Protein AF-0000000065801825 (afdb_homodimer)

Sequence (348 aa):
MNMLVINGTPRKHGRTRIAASYIAALYHTDLIDLSEFVLPVFNGEAEQSELLKVQELKQRVTKADAIVLLSPEYHSGMSGALKNALDFLSSEQFKYKPVALLAVAGGGKGGINALNNMRTVMRGVYANVIPKQLVLDPVHIDVENATVAENIKESIKELVEELSMFAKAGNPGVMNMLVINGTPRKHGRTRIAASYIAALYHTDLIDLSEFVLPVFNGEAEQSELLKVQELKQRVTKADAIVLLSPEYHSGMSGALKNALDFLSSEQFKYKPVALLAVAGGGKGGINALNNMRTVMRGVYANVIPKQLVLDPVHIDVENATVAENIKESIKELVEELSMFAKAGNPGV

pLDDT: mean 95.68, std 6.79, range [53.31, 98.94]

Nearest PDB structures (foldseek):
  3gfs-assembly1_I  TM=1.001E+00  e=4.688E-31  Bacillus subtilis
  3gfr-assembly2_B  TM=9.998E-01  e=4.688E-31  Bacillus subtilis
  3gfq-assembly1_A  TM=9.972E-01  e=1.333E-30  Bacillus subtilis
  2gsw-assembly2_D  TM=9.983E-01  e=4.558E-30  Bacillus subtilis subsp. subtilis str. 168
  7bx9-assembly1_A  TM=9.965E-01  e=1.191E-26  Bacillus amyloliquefaciens

Structure (mmCIF, N/CA/C/O backbone):
data_AF-00000000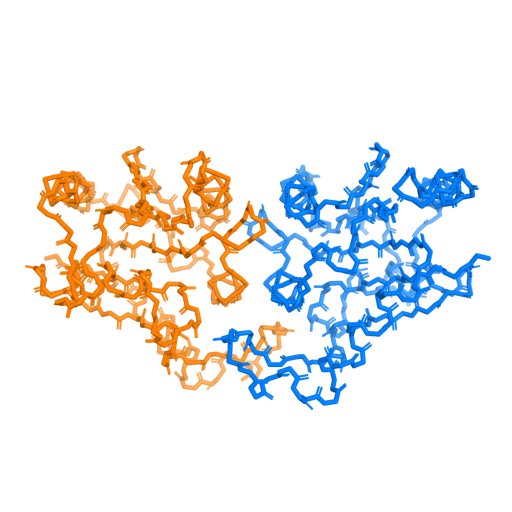65801825-model_v1
#
loop_
_entity.id
_entity.type
_entity.pdbx_description
1 polymer 'FMN-dependent NADPH-azoreductase'
#
loop_
_atom_site.group_PDB
_atom_site.id
_atom_site.type_symbol
_atom_site.label_atom_id
_atom_site.label_alt_id
_atom_site.label_comp_id
_atom_site.label_asym_id
_atom_site.label_entity_id
_atom_site.label_seq_id
_atom_site.pdbx_PDB_ins_code
_atom_site.Cartn_x
_atom_site.Cartn_y
_atom_site.Cartn_z
_atom_site.occupancy
_atom_site.B_iso_or_equiv
_atom_site.auth_seq_id
_atom_site.auth_comp_id
_atom_site.auth_asym_id
_atom_site.auth_atom_id
_atom_site.pdbx_PDB_model_num
ATOM 1 N N . MET A 1 1 ? -5.684 -27.922 -11.562 1 85.06 1 MET A N 1
ATOM 2 C CA . MET A 1 1 ? -5.699 -26.797 -10.641 1 85.06 1 MET A CA 1
ATOM 3 C C . MET A 1 1 ? -5.398 -25.5 -11.375 1 85.06 1 MET A C 1
ATOM 5 O O . MET A 1 1 ? -4.469 -25.422 -12.18 1 85.06 1 MET A O 1
ATOM 9 N N . ASN A 1 2 ? -6.238 -24.484 -11.266 1 94.06 2 ASN A N 1
ATOM 10 C CA . ASN A 1 2 ? -6.074 -23.172 -11.906 1 94.06 2 ASN A CA 1
ATOM 11 C C . ASN A 1 2 ? -5.344 -22.188 -11 1 94.06 2 ASN A C 1
ATOM 13 O O . ASN A 1 2 ? -5.965 -21.531 -10.164 1 94.06 2 ASN A O 1
ATOM 17 N N . MET A 1 3 ? -4.012 -22.094 -11.203 1 97.25 3 MET A N 1
ATOM 18 C CA . MET A 1 3 ? -3.197 -21.188 -10.414 1 97.25 3 MET A CA 1
ATOM 19 C C . MET A 1 3 ? -3.01 -19.859 -11.141 1 97.25 3 MET A C 1
ATOM 21 O O . MET A 1 3 ? -2.879 -19.828 -12.359 1 97.25 3 MET A O 1
ATOM 25 N N . LEU A 1 4 ? -3.02 -18.781 -10.391 1 98.81 4 LEU A N 1
ATOM 26 C CA . LEU A 1 4 ? -2.797 -17.453 -10.938 1 98.81 4 LEU A CA 1
ATOM 27 C C . LEU A 1 4 ? -1.588 -16.797 -10.281 1 98.81 4 LEU A C 1
ATOM 29 O O . LEU A 1 4 ? -1.451 -16.812 -9.055 1 98.81 4 LEU A O 1
ATOM 33 N N . VAL A 1 5 ? -0.669 -16.344 -11.078 1 98.88 5 VAL A N 1
ATOM 34 C CA . VAL A 1 5 ? 0.439 -15.523 -10.602 1 98.88 5 VAL A CA 1
ATOM 35 C C . VAL A 1 5 ? 0.105 -14.047 -10.781 1 98.88 5 VAL A C 1
ATOM 37 O O . VAL A 1 5 ? -0.327 -13.633 -11.859 1 98.88 5 VAL A O 1
ATOM 40 N N . ILE A 1 6 ? 0.224 -13.273 -9.734 1 98.94 6 ILE A N 1
ATOM 41 C CA . ILE A 1 6 ? 0.056 -11.828 -9.82 1 98.94 6 ILE A CA 1
ATOM 42 C C . ILE A 1 6 ? 1.395 -11.133 -9.578 1 98.94 6 ILE A C 1
ATOM 44 O O . ILE A 1 6 ? 1.925 -11.172 -8.469 1 98.94 6 ILE A O 1
ATOM 48 N N . ASN A 1 7 ? 1.91 -10.578 -10.641 1 98.81 7 ASN A N 1
ATOM 49 C CA . ASN A 1 7 ? 3.105 -9.75 -10.547 1 98.81 7 ASN A CA 1
ATOM 50 C C . ASN A 1 7 ? 2.773 -8.336 -10.07 1 98.81 7 ASN A C 1
ATOM 52 O O . ASN A 1 7 ? 2.182 -7.551 -10.812 1 98.81 7 ASN A O 1
ATOM 56 N N . GLY A 1 8 ? 3.268 -7.992 -8.922 1 98.56 8 GLY A N 1
ATOM 57 C CA . GLY A 1 8 ? 2.859 -6.762 -8.258 1 98.56 8 GLY A CA 1
ATOM 58 C C . GLY A 1 8 ? 3.785 -5.594 -8.555 1 98.56 8 GLY A C 1
ATOM 59 O O . GLY A 1 8 ? 3.621 -4.512 -7.988 1 98.56 8 GLY A O 1
ATOM 60 N N . THR A 1 9 ? 4.793 -5.809 -9.398 1 97.62 9 THR A N 1
ATOM 61 C CA . THR A 1 9 ? 5.645 -4.676 -9.742 1 97.62 9 THR A CA 1
ATOM 62 C C . THR A 1 9 ? 5.012 -3.842 -10.852 1 97.62 9 THR A C 1
ATOM 64 O O . THR A 1 9 ? 4.434 -4.391 -11.797 1 97.62 9 THR A O 1
ATOM 67 N N . PRO A 1 10 ? 5.066 -2.525 -10.695 1 95.88 10 PRO A N 1
ATOM 68 C CA . PRO A 1 10 ? 4.617 -1.661 -11.789 1 95.88 10 PRO A CA 1
ATOM 69 C C . PRO A 1 10 ? 5.695 -1.436 -12.844 1 95.88 10 PRO A C 1
ATOM 71 O O . PRO A 1 10 ? 5.43 -0.821 -13.883 1 95.88 10 PRO A O 1
ATOM 74 N N . ARG A 1 11 ? 6.883 -1.899 -12.602 1 95.19 11 ARG A N 1
ATOM 75 C CA . ARG A 1 11 ? 8.008 -1.671 -13.508 1 95.19 11 ARG A CA 1
ATOM 76 C C . ARG A 1 11 ? 8.047 -2.73 -14.602 1 95.19 11 ARG A C 1
ATOM 78 O O . ARG A 1 11 ? 7.98 -3.93 -14.312 1 95.19 11 ARG A O 1
ATOM 85 N N . LYS A 1 12 ? 8.297 -2.324 -15.781 1 93.31 12 LYS A N 1
ATOM 86 C CA . LYS A 1 12 ? 8.266 -3.221 -16.938 1 93.31 12 LYS A CA 1
ATOM 87 C C . LYS A 1 12 ? 9.531 -4.074 -17 1 93.31 12 LYS A C 1
ATOM 89 O O . LYS A 1 12 ? 9.523 -5.148 -17.609 1 93.31 12 LYS A O 1
ATOM 94 N N . HIS A 1 13 ? 10.57 -3.549 -16.469 1 89.31 13 HIS A N 1
ATOM 95 C CA . HIS A 1 13 ? 11.844 -4.254 -16.562 1 89.31 13 HIS A CA 1
ATOM 96 C C . HIS A 1 13 ? 12.453 -4.488 -15.188 1 89.31 13 HIS A C 1
ATOM 98 O O . HIS A 1 13 ? 13.672 -4.465 -15.023 1 89.31 13 HIS A O 1
ATOM 104 N N . GLY A 1 14 ? 11.797 -5.27 -14.367 1 90.19 14 GLY A N 1
ATOM 105 C CA . GLY A 1 14 ? 12.289 -5.441 -13.016 1 90.19 14 GLY A CA 1
ATOM 106 C C . GLY A 1 14 ? 12.43 -6.895 -12.609 1 90.19 14 GLY A C 1
ATOM 107 O O . GLY A 1 14 ? 11.93 -7.789 -13.297 1 90.19 14 GLY A O 1
ATOM 108 N N . ARG A 1 15 ? 13.109 -7.121 -11.508 1 96.25 15 ARG A N 1
ATOM 109 C CA . ARG A 1 15 ? 13.414 -8.445 -10.977 1 96.25 15 ARG A CA 1
ATOM 110 C C . ARG A 1 15 ? 12.141 -9.188 -10.586 1 96.25 15 ARG A C 1
ATOM 112 O O . ARG A 1 15 ? 12.023 -10.391 -10.797 1 96.25 15 ARG A O 1
ATOM 119 N N . THR A 1 16 ? 11.203 -8.461 -10.094 1 98.12 16 THR A N 1
ATOM 120 C CA . THR A 1 16 ? 9.945 -9.062 -9.672 1 98.12 16 THR A CA 1
ATOM 121 C C . THR A 1 16 ? 9.219 -9.672 -10.867 1 98.12 16 THR A C 1
ATOM 123 O O . THR A 1 16 ? 8.688 -10.781 -10.781 1 98.12 16 THR A O 1
ATOM 126 N N . ARG A 1 17 ? 9.219 -8.945 -11.961 1 97.88 17 ARG A N 1
ATOM 127 C CA . ARG A 1 17 ? 8.562 -9.438 -13.164 1 97.88 17 ARG A CA 1
ATOM 128 C C . ARG A 1 17 ? 9.242 -10.703 -13.672 1 97.88 17 ARG A C 1
ATOM 130 O O . ARG A 1 17 ? 8.578 -11.641 -14.117 1 97.88 17 ARG A O 1
ATOM 137 N N . ILE A 1 18 ? 10.57 -10.734 -13.664 1 98.06 18 ILE A N 1
ATOM 138 C CA . ILE A 1 18 ? 11.328 -11.898 -14.094 1 98.06 18 ILE A CA 1
ATOM 139 C C . ILE A 1 18 ? 10.914 -13.117 -13.281 1 98.06 18 ILE A C 1
ATOM 141 O O . ILE A 1 18 ? 10.617 -14.18 -13.836 1 98.06 18 ILE A O 1
ATOM 145 N N . ALA A 1 19 ? 10.836 -12.969 -11.969 1 98.5 19 ALA A N 1
ATOM 146 C CA . ALA A 1 19 ? 10.469 -14.07 -11.086 1 98.5 19 ALA A CA 1
ATOM 147 C C . ALA A 1 19 ? 9.039 -14.531 -11.344 1 98.5 19 ALA A C 1
ATOM 149 O O . ALA A 1 19 ? 8.781 -15.734 -11.453 1 98.5 19 ALA A O 1
ATOM 150 N N . ALA A 1 20 ? 8.125 -13.578 -11.461 1 98.75 20 ALA A N 1
ATOM 151 C CA . ALA A 1 20 ? 6.723 -13.906 -11.703 1 98.75 20 ALA A CA 1
ATOM 152 C C . ALA A 1 20 ? 6.559 -14.641 -13.031 1 98.75 20 ALA A C 1
ATOM 154 O O . ALA A 1 20 ? 5.84 -15.641 -13.102 1 98.75 20 ALA A O 1
ATOM 155 N N . SER A 1 21 ? 7.211 -14.133 -14.062 1 98.38 21 SER A N 1
ATOM 156 C CA . SER A 1 21 ? 7.141 -14.75 -15.383 1 98.38 21 SER A CA 1
ATOM 157 C C . SER A 1 21 ? 7.715 -16.156 -15.375 1 98.38 21 SER A C 1
ATOM 159 O O . SER A 1 21 ? 7.172 -17.062 -16.016 1 98.38 21 SER A O 1
ATOM 161 N N . TYR A 1 22 ? 8.812 -16.312 -14.664 1 98.62 22 TYR A N 1
ATOM 162 C CA . TYR A 1 22 ? 9.43 -17.641 -14.531 1 98.62 22 TYR A CA 1
ATOM 163 C C . TYR A 1 22 ? 8.453 -18.625 -13.922 1 98.62 22 TYR A C 1
ATOM 165 O O . TYR A 1 22 ? 8.258 -19.734 -14.445 1 98.62 22 TYR A O 1
ATOM 173 N N . ILE A 1 23 ? 7.828 -18.281 -12.805 1 98.62 23 ILE A N 1
ATOM 174 C CA . ILE A 1 23 ? 6.91 -19.156 -12.102 1 98.62 23 ILE A CA 1
ATOM 175 C C . ILE A 1 23 ? 5.711 -19.484 -12.992 1 98.62 23 ILE A C 1
ATOM 177 O O . ILE A 1 23 ? 5.301 -20.641 -13.109 1 98.62 23 ILE A O 1
ATOM 181 N N . ALA A 1 24 ? 5.168 -18.422 -13.625 1 98.5 24 ALA A N 1
ATOM 182 C CA . ALA A 1 24 ? 4.008 -18.609 -14.492 1 98.5 24 ALA A CA 1
ATOM 183 C C . ALA A 1 24 ? 4.328 -19.562 -15.641 1 98.5 24 ALA A C 1
ATOM 185 O O . ALA A 1 24 ? 3.525 -20.438 -15.977 1 98.5 24 ALA A O 1
ATOM 186 N N . ALA A 1 25 ? 5.488 -19.422 -16.25 1 97.94 25 ALA A N 1
ATOM 187 C CA . ALA A 1 25 ? 5.902 -20.25 -17.359 1 97.94 25 A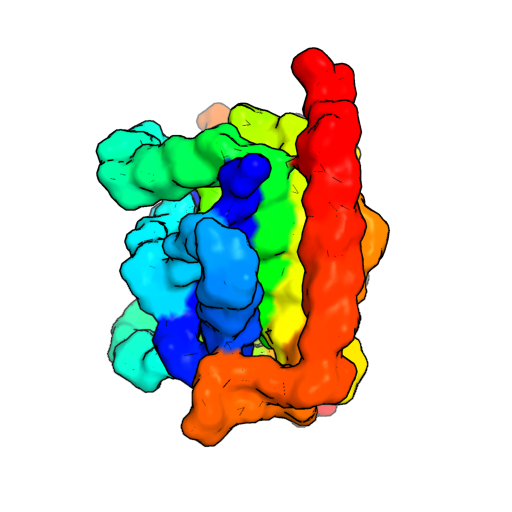LA A CA 1
ATOM 188 C C . ALA A 1 25 ? 6.152 -21.688 -16.906 1 97.94 25 ALA A C 1
ATOM 190 O O . ALA A 1 25 ? 5.703 -22.641 -17.547 1 97.94 25 ALA A O 1
ATOM 191 N N . LEU A 1 26 ? 6.871 -21.812 -15.836 1 97.12 26 LEU A N 1
ATOM 192 C CA . LEU A 1 26 ? 7.266 -23.125 -15.328 1 97.12 26 LEU A CA 1
ATOM 193 C C . LEU A 1 26 ? 6.039 -23.969 -15.016 1 97.12 26 LEU A C 1
ATOM 195 O O . LEU A 1 26 ? 6.031 -25.172 -15.289 1 97.12 26 LEU A O 1
ATOM 199 N N . TYR A 1 27 ? 4.992 -23.344 -14.508 1 97.31 27 TYR A N 1
ATOM 200 C CA . TYR A 1 27 ? 3.838 -24.109 -14.039 1 97.31 27 TYR A CA 1
ATOM 201 C C . TYR A 1 27 ? 2.639 -23.891 -14.953 1 97.31 27 TYR A C 1
ATOM 203 O O . TYR A 1 27 ? 1.52 -24.297 -14.625 1 97.31 27 TYR A O 1
ATOM 211 N N . HIS A 1 28 ? 2.828 -23.25 -16.094 1 96.56 28 HIS A N 1
ATOM 212 C CA . HIS A 1 28 ? 1.806 -23.031 -17.109 1 96.56 28 HIS A CA 1
ATOM 213 C C . HIS A 1 28 ? 0.541 -22.438 -16.5 1 96.56 28 HIS A C 1
ATOM 215 O O . HIS A 1 28 ? -0.559 -22.938 -16.719 1 96.56 28 HIS A O 1
ATOM 221 N N . THR A 1 29 ? 0.775 -21.328 -15.742 1 96.94 29 THR A N 1
ATOM 222 C CA . THR A 1 29 ? -0.316 -20.672 -15.031 1 96.94 29 THR A CA 1
ATOM 223 C C . THR A 1 29 ? -0.654 -19.328 -15.68 1 96.94 29 THR A C 1
ATOM 225 O O . THR A 1 29 ? 0.148 -18.781 -16.438 1 96.94 29 THR A O 1
ATOM 228 N N . ASP A 1 30 ? -1.882 -18.828 -15.414 1 97.5 30 ASP A N 1
ATOM 229 C CA . ASP A 1 30 ? -2.248 -17.469 -15.781 1 97.5 30 ASP A CA 1
ATOM 230 C C . ASP A 1 30 ? -1.385 -16.438 -15.047 1 97.5 30 ASP A C 1
ATOM 232 O O . ASP A 1 30 ? -0.88 -16.719 -13.953 1 97.5 30 ASP A O 1
ATOM 236 N N . LEU A 1 31 ? -1.171 -15.32 -15.727 1 98.62 31 LEU A N 1
ATOM 237 C CA . LEU A 1 31 ? -0.347 -14.25 -15.164 1 98.62 31 LEU A CA 1
ATOM 238 C C . LEU A 1 31 ? -1.041 -12.898 -15.305 1 98.62 31 LEU A C 1
ATOM 240 O O . LEU A 1 31 ? -1.434 -12.508 -16.406 1 98.62 31 LEU A O 1
ATOM 244 N N . ILE A 1 32 ? -1.33 -12.281 -14.195 1 98.81 32 ILE A N 1
ATOM 245 C CA . ILE A 1 32 ? -1.644 -10.859 -14.203 1 98.81 32 ILE A CA 1
ATOM 246 C C . ILE A 1 32 ? -0.38 -10.047 -13.922 1 98.81 32 ILE A C 1
ATOM 248 O O . ILE A 1 32 ? 0.151 -10.094 -12.805 1 98.81 32 ILE A O 1
ATOM 252 N N . ASP A 1 33 ? 0.091 -9.414 -14.883 1 98.69 33 ASP A N 1
ATOM 253 C CA . ASP A 1 33 ? 1.291 -8.586 -14.805 1 98.69 33 ASP A CA 1
ATOM 254 C C . ASP A 1 33 ? 0.932 -7.109 -14.648 1 98.69 33 ASP A C 1
ATOM 256 O O . ASP A 1 33 ? 0.613 -6.438 -15.633 1 98.69 33 ASP A O 1
ATOM 260 N N . LEU A 1 34 ? 1.114 -6.555 -13.461 1 98.38 34 LEU A N 1
ATOM 261 C CA . LEU A 1 34 ? 0.628 -5.207 -13.188 1 98.38 34 LEU A CA 1
ATOM 262 C C . LEU A 1 34 ? 1.49 -4.168 -13.898 1 98.38 34 LEU A C 1
ATOM 264 O O . LEU A 1 34 ? 1.114 -2.994 -13.977 1 98.38 34 LEU A O 1
ATOM 268 N N . SER A 1 35 ? 2.648 -4.543 -14.398 1 97.06 35 SER A N 1
ATOM 269 C CA . SER A 1 35 ? 3.432 -3.611 -15.203 1 97.06 35 SER A CA 1
ATOM 270 C C . SER A 1 35 ? 2.768 -3.354 -16.547 1 97.06 35 SER A C 1
ATOM 272 O O . SER A 1 35 ? 3.061 -2.355 -17.219 1 97.06 35 SER A O 1
ATOM 274 N N . GLU A 1 36 ? 1.869 -4.246 -16.953 1 96.5 36 GLU A N 1
ATOM 275 C CA . GLU A 1 36 ? 1.173 -4.117 -18.234 1 96.5 36 GLU A CA 1
ATOM 276 C C . GLU A 1 36 ? -0.337 -4.035 -18.031 1 96.5 36 GLU A C 1
ATOM 278 O O . GLU A 1 36 ? -1.044 -3.426 -18.828 1 96.5 36 GLU A O 1
ATOM 283 N N . PHE A 1 37 ? -0.811 -4.676 -17.016 1 97.06 37 PHE A N 1
ATOM 284 C CA . PHE A 1 37 ? -2.215 -4.645 -16.625 1 97.06 37 PHE A CA 1
ATOM 285 C C . PHE A 1 37 ? -2.512 -3.426 -15.758 1 97.06 37 PHE A C 1
ATOM 287 O O . PHE A 1 37 ? -2.703 -3.547 -14.547 1 97.06 37 PHE A O 1
ATOM 294 N N . VAL A 1 38 ? -2.615 -2.289 -16.328 1 92.69 38 VAL A N 1
ATOM 295 C CA . VAL A 1 38 ? -2.643 -1.031 -15.594 1 92.69 38 VAL A CA 1
ATOM 296 C C . VAL A 1 38 ? -4.07 -0.734 -15.133 1 92.69 38 VAL A C 1
ATOM 298 O O . VAL A 1 38 ? -4.984 -0.634 -15.953 1 92.69 38 VAL A O 1
ATOM 301 N N . LEU A 1 39 ? -4.293 -0.627 -13.914 1 97.19 39 LEU A N 1
ATOM 302 C CA . LEU A 1 39 ? -5.555 -0.259 -13.281 1 97.19 39 LEU A CA 1
ATOM 303 C C . LEU A 1 39 ? -5.578 1.226 -12.938 1 97.19 39 LEU A C 1
ATOM 305 O O . LEU A 1 39 ? -4.531 1.825 -12.688 1 97.19 39 LEU A O 1
ATOM 309 N N . PRO A 1 40 ? -6.758 1.834 -13 1 96.19 40 PRO A N 1
ATOM 310 C CA . PRO A 1 40 ? -6.828 3.158 -12.383 1 96.19 40 PRO A CA 1
ATOM 311 C C . PRO A 1 40 ? -6.602 3.115 -10.867 1 96.19 40 PRO A C 1
ATOM 313 O O . PRO A 1 40 ? -6.664 2.045 -10.266 1 96.19 40 PRO A O 1
ATOM 316 N N . VAL A 1 41 ? -6.23 4.254 -10.312 1 97 41 VAL A N 1
ATOM 317 C CA . VAL A 1 41 ? -6.203 4.32 -8.852 1 97 41 VAL A CA 1
ATOM 318 C C . VAL A 1 41 ? -7.609 4.109 -8.297 1 97 41 VAL A C 1
ATOM 320 O O . VAL A 1 41 ? -8.562 4.754 -8.742 1 97 41 VAL A O 1
ATOM 323 N N . PHE A 1 42 ? -7.758 3.189 -7.445 1 97.69 42 PHE A N 1
ATOM 324 C CA . PHE A 1 42 ? -9.031 2.896 -6.797 1 97.69 42 PHE A CA 1
ATOM 325 C C . PHE A 1 42 ? -9.625 4.156 -6.176 1 97.69 42 PHE A C 1
ATOM 327 O O . PHE A 1 42 ? -8.93 4.895 -5.477 1 97.69 42 PHE A O 1
ATOM 334 N N . ASN A 1 43 ? -10.953 4.363 -6.402 1 95.38 43 ASN A N 1
ATOM 335 C CA . ASN A 1 43 ? -11.578 5.535 -5.797 1 95.38 43 ASN A CA 1
ATOM 336 C C . ASN A 1 43 ? -12.898 5.18 -5.117 1 95.38 43 ASN A C 1
ATOM 338 O O . ASN A 1 43 ? -13.586 6.055 -4.586 1 95.38 43 ASN A O 1
ATOM 342 N N . GLY A 1 44 ? -13.297 3.924 -5.172 1 93.25 44 GLY A N 1
ATOM 343 C CA . GLY A 1 44 ? -14.461 3.436 -4.449 1 93.25 44 GLY A CA 1
ATOM 344 C C . GLY A 1 44 ? -15.766 3.719 -5.168 1 93.25 44 GLY A C 1
ATOM 345 O O . GLY A 1 44 ? -16.844 3.414 -4.652 1 93.25 44 GLY A O 1
ATOM 346 N N . GLU A 1 45 ? -15.664 4.363 -6.285 1 93.62 45 GLU A N 1
ATOM 347 C CA . GLU A 1 45 ? -16.875 4.699 -7.027 1 93.62 45 GLU A CA 1
ATOM 348 C C . GLU A 1 45 ? -17.359 3.512 -7.848 1 93.62 45 GLU A C 1
ATOM 350 O O . GLU A 1 45 ? -16.562 2.742 -8.383 1 93.62 45 GLU A O 1
ATOM 355 N N . ALA A 1 46 ? -18.641 3.375 -8.031 1 92.38 46 ALA A N 1
ATOM 356 C CA . ALA A 1 46 ? -19.281 2.262 -8.719 1 92.38 46 ALA A CA 1
ATOM 357 C C . A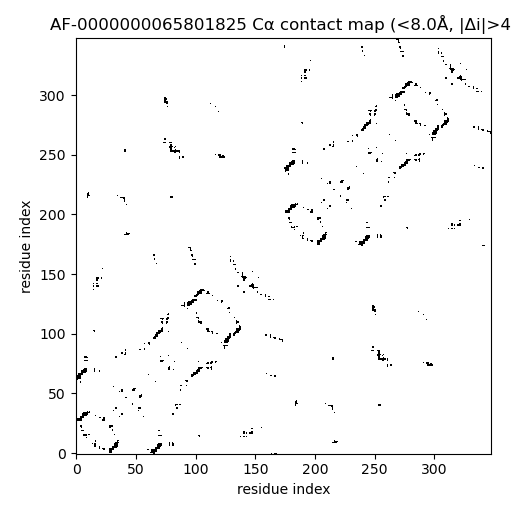LA A 1 46 ? -18.859 2.195 -10.188 1 92.38 46 ALA A C 1
ATOM 359 O O . ALA A 1 46 ? -18.75 1.107 -10.758 1 92.38 46 ALA A O 1
ATOM 360 N N . GLU A 1 47 ? -18.594 3.326 -10.727 1 94.75 47 GLU A N 1
ATOM 361 C CA . GLU A 1 47 ? -18.234 3.395 -12.141 1 94.75 47 GLU A CA 1
ATOM 362 C C . GLU A 1 47 ? -16.969 2.611 -12.422 1 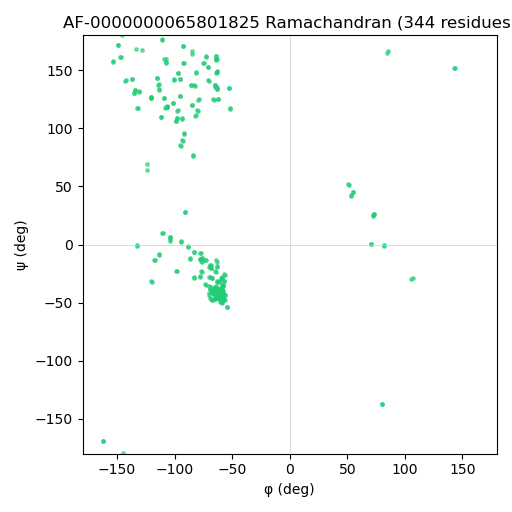94.75 47 GLU A C 1
ATOM 364 O O . GLU A 1 47 ? -16.797 2.061 -13.516 1 94.75 47 GLU A O 1
ATOM 369 N N . GLN A 1 48 ? -16.078 2.562 -11.461 1 95.19 48 GLN A N 1
ATOM 370 C CA . GLN A 1 48 ? -14.82 1.851 -11.68 1 95.19 48 GLN A CA 1
ATOM 371 C C . GLN A 1 48 ? -15.047 0.344 -11.758 1 95.19 48 GLN A C 1
ATOM 373 O O . GLN A 1 48 ? -14.273 -0.374 -12.391 1 95.19 48 GLN A O 1
ATOM 378 N N . SER A 1 49 ? -16.078 -0.093 -11.086 1 92.5 49 SER A N 1
ATOM 379 C CA . SER A 1 49 ? -16.375 -1.521 -11.109 1 92.5 49 SER A CA 1
ATOM 380 C C . SER A 1 49 ? -16.844 -1.965 -12.492 1 92.5 49 SER A C 1
ATOM 382 O O . SER A 1 4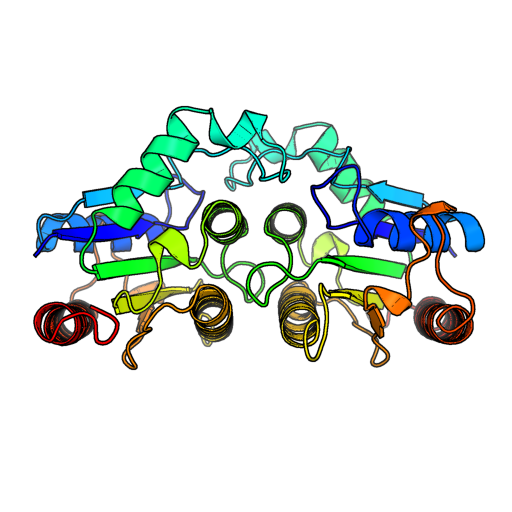9 ? -16.812 -3.156 -12.812 1 92.5 49 SER A O 1
ATOM 384 N N . GLU A 1 50 ? -17.281 -1.016 -13.25 1 95.56 50 GLU A N 1
ATOM 385 C CA . GLU A 1 50 ? -17.797 -1.321 -14.586 1 95.56 50 GLU A CA 1
ATOM 386 C C . GLU A 1 50 ? -16.688 -1.354 -15.617 1 95.56 50 GLU A C 1
ATOM 388 O O . GLU A 1 50 ? -16.891 -1.782 -16.75 1 95.56 50 GLU A O 1
ATOM 393 N N . LEU A 1 51 ? -15.531 -0.88 -15.25 1 97.19 51 LEU A N 1
ATOM 394 C CA . LEU A 1 51 ? -14.398 -0.905 -16.172 1 97.19 51 LEU A CA 1
ATOM 395 C C . LEU A 1 51 ? -14.008 -2.338 -16.516 1 97.19 51 LEU A C 1
ATOM 397 O O . LEU A 1 51 ? -13.922 -3.191 -15.625 1 97.19 51 LEU A O 1
ATOM 401 N N . LEU A 1 52 ? -13.758 -2.654 -17.766 1 97.31 52 LEU A N 1
ATOM 402 C CA . LEU A 1 52 ? -13.469 -3.998 -18.25 1 97.31 52 LEU A CA 1
ATOM 403 C C . LEU A 1 52 ? -12.25 -4.586 -17.547 1 97.31 52 LEU A C 1
ATOM 405 O O . LEU A 1 52 ? -12.258 -5.762 -17.172 1 97.31 52 LEU A O 1
ATOM 409 N N . LYS A 1 53 ? -11.219 -3.791 -17.344 1 97.62 53 LYS A N 1
ATOM 410 C CA . LYS A 1 53 ? -10 -4.285 -16.703 1 97.62 53 LYS A CA 1
ATOM 411 C C . LYS A 1 53 ? -10.258 -4.668 -15.25 1 97.62 53 LYS A C 1
ATOM 413 O O . LYS A 1 53 ? -9.672 -5.625 -14.742 1 97.62 53 LYS A O 1
ATOM 418 N N . VAL A 1 54 ? -11.094 -3.865 -14.57 1 98.31 54 VAL A N 1
ATOM 419 C CA . VAL A 1 54 ? -11.438 -4.168 -13.188 1 98.31 54 VAL A CA 1
ATOM 420 C C . VAL A 1 54 ? -12.25 -5.457 -13.125 1 98.31 54 VAL A C 1
ATOM 422 O O . VAL A 1 54 ? -12.008 -6.316 -12.281 1 98.31 54 VAL A O 1
ATOM 425 N N . GLN A 1 55 ? -13.156 -5.621 -14.039 1 98.31 55 GLN A N 1
ATOM 426 C CA . GLN A 1 55 ? -13.945 -6.844 -14.109 1 98.31 55 GLN A CA 1
ATOM 427 C C . GLN A 1 55 ? -13.062 -8.047 -14.422 1 98.31 55 GLN A C 1
ATOM 429 O O . GLN A 1 55 ? -13.234 -9.117 -13.836 1 98.31 55 GLN A O 1
ATOM 434 N N . GLU A 1 56 ? -12.172 -7.836 -15.359 1 98.56 56 GLU A N 1
ATOM 435 C CA . GLU A 1 56 ? -11.242 -8.906 -15.703 1 98.56 56 GLU A CA 1
ATOM 436 C C . GLU A 1 56 ? -10.414 -9.328 -14.492 1 98.56 56 GLU A C 1
ATOM 438 O O . GLU A 1 56 ? -10.234 -10.523 -14.234 1 98.56 56 GLU A O 1
ATOM 443 N N . LEU A 1 57 ? -9.891 -8.375 -13.75 1 98.75 57 LEU A N 1
ATOM 444 C CA . LEU A 1 57 ? -9.148 -8.656 -12.523 1 98.75 57 LEU A CA 1
ATOM 445 C C . LEU A 1 57 ? -9.977 -9.516 -11.57 1 98.75 57 LEU A C 1
ATOM 447 O O . LEU A 1 57 ? -9.516 -10.57 -11.125 1 98.75 57 LEU A O 1
ATOM 451 N N . LYS A 1 58 ? -11.164 -9.047 -11.289 1 98.56 58 LYS A N 1
ATOM 452 C CA . LYS A 1 58 ? -12.039 -9.742 -10.352 1 98.56 58 LYS A CA 1
ATOM 453 C C . LYS A 1 58 ? -12.336 -11.156 -10.836 1 98.56 58 LYS A C 1
ATOM 455 O O . LYS A 1 58 ? -12.297 -12.109 -10.055 1 98.56 58 LYS A O 1
ATOM 460 N N . GLN A 1 59 ? -12.602 -11.297 -12.086 1 98.38 59 GLN A N 1
ATOM 461 C CA . GLN A 1 59 ? -12.945 -12.594 -12.664 1 98.38 59 GLN A CA 1
ATOM 462 C C . GLN A 1 59 ? -11.773 -13.562 -12.578 1 98.38 59 GLN A C 1
ATOM 464 O O . GLN A 1 59 ? -11.938 -14.711 -12.172 1 98.38 59 GLN A O 1
ATOM 469 N N . ARG A 1 60 ? -10.625 -13.109 -12.953 1 98.56 60 ARG A N 1
ATOM 470 C CA . ARG A 1 60 ? -9.445 -13.969 -12.977 1 98.56 60 ARG A CA 1
ATOM 471 C C . ARG A 1 60 ? -9.055 -14.406 -11.57 1 98.56 60 ARG A C 1
ATOM 473 O O . ARG A 1 60 ? -8.695 -15.562 -11.352 1 98.56 60 ARG A O 1
ATOM 480 N N . VAL A 1 61 ? -9.133 -13.531 -10.609 1 98.75 61 VAL A N 1
ATOM 481 C CA . VAL A 1 61 ? -8.828 -13.891 -9.227 1 98.75 61 VAL A CA 1
ATOM 482 C C . VAL A 1 61 ? -9.875 -14.859 -8.703 1 98.75 61 VAL A C 1
ATOM 484 O O . VAL A 1 61 ? -9.547 -15.844 -8.031 1 98.75 61 VAL A O 1
ATOM 487 N N . THR A 1 62 ? -11.141 -14.609 -9.023 1 98.06 62 THR A N 1
ATOM 488 C CA . THR A 1 62 ? -12.227 -15.469 -8.578 1 98.06 62 THR A CA 1
ATOM 489 C C . THR A 1 62 ? -12.055 -16.891 -9.117 1 98.06 62 THR A C 1
ATOM 491 O O . THR A 1 62 ? -12.219 -17.859 -8.383 1 98.06 62 THR A O 1
ATOM 494 N N . LYS A 1 63 ? -11.664 -17.031 -10.297 1 97.38 63 LYS A N 1
ATOM 495 C CA . LYS A 1 63 ? -11.602 -18.312 -10.984 1 97.38 63 LYS A CA 1
ATOM 496 C C . LYS A 1 63 ? -10.391 -19.125 -10.516 1 97.38 63 LYS A C 1
ATOM 498 O O . LYS A 1 63 ? -10.359 -20.344 -10.672 1 97.38 63 LYS A O 1
ATOM 503 N N . ALA A 1 64 ? -9.375 -18.484 -10.008 1 97.62 64 ALA A N 1
ATOM 504 C CA . ALA A 1 64 ? -8.148 -19.172 -9.602 1 97.62 64 ALA A CA 1
ATOM 505 C C . ALA A 1 64 ? -8.383 -20.031 -8.367 1 97.62 64 ALA A C 1
ATOM 507 O O . ALA A 1 64 ? -9.094 -19.625 -7.445 1 97.62 64 ALA A O 1
ATOM 508 N N . ASP A 1 65 ? -7.762 -21.203 -8.352 1 96.69 65 ASP A N 1
ATOM 509 C CA . ASP A 1 65 ? -7.812 -22.078 -7.188 1 96.69 65 ASP A CA 1
ATOM 510 C C . ASP A 1 65 ? -6.773 -21.672 -6.145 1 96.69 65 ASP A C 1
ATOM 512 O O . ASP A 1 65 ? -6.93 -21.969 -4.957 1 96.69 65 ASP A O 1
ATOM 516 N N . ALA A 1 66 ? -5.715 -21.094 -6.59 1 97.88 66 ALA A N 1
ATOM 517 C CA . ALA A 1 66 ? -4.605 -20.625 -5.758 1 97.88 66 ALA A CA 1
ATOM 518 C C . ALA A 1 66 ? -3.873 -19.469 -6.422 1 97.88 66 ALA A C 1
ATOM 520 O O . ALA A 1 66 ? -3.936 -19.297 -7.641 1 97.88 66 ALA A O 1
ATOM 521 N N . ILE A 1 67 ? -3.201 -18.719 -5.609 1 98.75 67 ILE A N 1
ATOM 522 C CA . ILE A 1 67 ? -2.551 -17.531 -6.145 1 98.75 67 ILE A CA 1
ATOM 523 C C . ILE A 1 67 ? -1.121 -17.438 -5.613 1 98.75 67 ILE A C 1
ATOM 525 O O . ILE A 1 67 ? -0.872 -17.688 -4.434 1 98.75 67 ILE A O 1
ATOM 529 N N . VAL A 1 68 ? -0.176 -17.188 -6.457 1 98.88 68 VAL A N 1
ATOM 530 C CA . VAL A 1 68 ? 1.159 -16.734 -6.09 1 98.88 68 VAL A CA 1
ATOM 531 C C . VAL A 1 68 ? 1.242 -15.211 -6.238 1 98.88 68 VAL A C 1
ATOM 533 O O . VAL A 1 68 ? 1.089 -14.688 -7.344 1 98.88 68 VAL A O 1
ATOM 536 N N . LEU A 1 69 ? 1.425 -14.562 -5.172 1 98.94 69 LEU A N 1
ATOM 537 C CA . LEU A 1 69 ? 1.412 -13.109 -5.113 1 98.94 69 LEU A CA 1
ATOM 538 C C . LEU A 1 69 ? 2.82 -12.562 -4.906 1 98.94 69 LEU A C 1
ATOM 540 O O . LEU A 1 69 ? 3.469 -12.867 -3.902 1 98.94 69 LEU A O 1
ATOM 544 N N . LEU A 1 70 ? 3.318 -11.797 -5.836 1 98.88 70 LEU A N 1
ATOM 545 C CA . LEU A 1 70 ? 4.664 -11.242 -5.754 1 98.88 70 LEU A CA 1
ATOM 546 C C . LEU A 1 70 ? 4.621 -9.719 -5.664 1 98.88 70 LEU A C 1
ATOM 548 O O . LEU A 1 70 ? 3.82 -9.078 -6.344 1 98.88 70 LEU A O 1
ATOM 552 N N . SER A 1 71 ? 5.512 -9.195 -4.91 1 98.75 71 SER A N 1
ATOM 553 C CA . SER A 1 71 ? 5.707 -7.746 -4.867 1 98.75 71 SER A CA 1
ATOM 554 C C . SER A 1 71 ? 7.18 -7.391 -4.734 1 98.75 71 SER A C 1
ATOM 556 O O . SER A 1 71 ? 7.934 -8.086 -4.051 1 98.75 71 SER A O 1
ATOM 558 N N . PRO A 1 72 ? 7.605 -6.324 -5.434 1 98 72 PRO A N 1
ATOM 559 C CA . PRO A 1 72 ? 8.828 -5.695 -4.934 1 98 72 PRO A CA 1
ATOM 560 C C . PRO A 1 72 ? 8.656 -5.094 -3.541 1 98 72 PRO A C 1
ATOM 562 O O . PRO A 1 72 ? 7.535 -4.996 -3.041 1 98 72 PRO A O 1
ATOM 565 N N . GLU A 1 73 ? 9.766 -4.848 -2.914 1 97.75 73 GLU A N 1
ATOM 566 C CA . GLU A 1 73 ? 9.711 -4.035 -1.702 1 97.75 73 GLU A CA 1
ATOM 567 C C . GLU A 1 73 ? 10.062 -2.582 -2 1 97.75 73 GLU A C 1
ATOM 569 O O . GLU A 1 73 ? 11.211 -2.271 -2.342 1 97.75 73 GLU A O 1
ATOM 574 N N . TYR A 1 74 ? 9.086 -1.705 -1.948 1 97.25 74 TYR A N 1
ATOM 575 C CA . TYR A 1 74 ? 9.281 -0.261 -2.012 1 97.25 74 TYR A CA 1
ATOM 576 C C . TYR A 1 74 ? 9.07 0.377 -0.643 1 97.25 74 TYR A C 1
ATOM 578 O O . TYR A 1 74 ? 8 0.236 -0.041 1 97.25 74 TYR A O 1
ATOM 586 N N . HIS A 1 75 ? 10.156 1.007 -0.142 1 97.31 75 HIS A N 1
ATOM 587 C CA . HIS A 1 75 ? 10.117 1.706 1.138 1 97.31 75 HIS A CA 1
ATOM 588 C C . HIS A 1 75 ? 9.602 0.794 2.246 1 97.31 75 HIS A C 1
ATOM 590 O O . HIS A 1 75 ? 8.703 1.173 2.998 1 97.31 75 HIS A O 1
ATOM 596 N N . SER A 1 76 ? 10.062 -0.431 2.238 1 96.88 76 SER A N 1
ATOM 597 C CA . SER A 1 76 ? 9.797 -1.402 3.295 1 96.88 76 SER A CA 1
ATOM 598 C C . SER A 1 76 ? 8.352 -1.888 3.25 1 96.88 76 SER A C 1
ATOM 600 O O . SER A 1 76 ? 7.816 -2.352 4.258 1 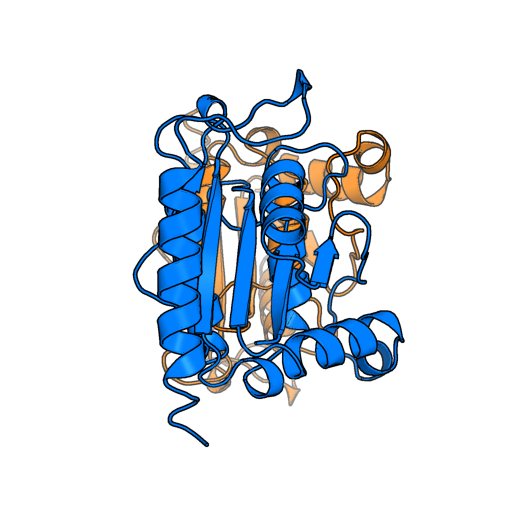96.88 76 SER A O 1
ATOM 602 N N . GLY A 1 77 ? 7.723 -1.845 2.152 1 97.81 77 GLY A N 1
ATOM 603 C CA . GLY A 1 77 ? 6.371 -2.346 1.977 1 97.81 77 GLY A CA 1
ATOM 604 C C . GLY A 1 77 ? 6.105 -2.871 0.578 1 97.81 77 GLY A C 1
ATOM 605 O O . GLY A 1 77 ? 6.941 -2.721 -0.315 1 97.81 77 GLY A O 1
ATOM 606 N N . MET A 1 78 ? 4.91 -3.51 0.407 1 98.69 78 MET A N 1
ATOM 607 C CA . MET A 1 78 ? 4.52 -3.916 -0.94 1 98.69 78 MET A CA 1
ATOM 608 C C . MET A 1 78 ? 4.332 -2.699 -1.842 1 98.69 78 MET A C 1
ATOM 610 O O . MET A 1 78 ? 4.211 -1.574 -1.356 1 98.69 78 MET A O 1
ATOM 614 N N . SER A 1 79 ? 4.398 -2.941 -3.123 1 98.62 79 SER A N 1
ATOM 615 C CA . SER A 1 79 ? 4.234 -1.83 -4.055 1 98.62 79 SER A CA 1
ATOM 616 C C . SER A 1 79 ? 2.844 -1.217 -3.945 1 98.62 79 SER A C 1
ATOM 618 O O . SER A 1 79 ? 1.874 -1.915 -3.641 1 98.62 79 SER A O 1
ATOM 620 N N . GLY A 1 80 ? 2.783 0.094 -4.191 1 98.62 80 GLY A N 1
ATOM 621 C CA . GLY A 1 80 ? 1.488 0.75 -4.285 1 98.62 80 GLY A CA 1
ATOM 622 C C . GLY A 1 80 ? 0.598 0.161 -5.363 1 98.62 80 GLY A C 1
ATOM 623 O O . GLY A 1 80 ? -0.624 0.114 -5.207 1 98.62 80 GLY A O 1
ATOM 624 N N . ALA A 1 81 ? 1.203 -0.264 -6.453 1 98.56 81 ALA A N 1
ATOM 625 C CA . ALA A 1 81 ? 0.459 -0.87 -7.555 1 98.56 81 ALA A CA 1
ATOM 626 C C . ALA A 1 81 ? -0.278 -2.123 -7.094 1 98.56 81 ALA A C 1
ATOM 628 O O . ALA A 1 81 ? -1.453 -2.314 -7.418 1 98.56 81 ALA A O 1
ATOM 629 N N . LEU A 1 82 ? 0.419 -2.947 -6.348 1 98.81 82 LEU A N 1
ATOM 630 C CA . LEU A 1 82 ? -0.222 -4.168 -5.867 1 98.81 82 LEU A CA 1
ATOM 631 C C . LEU A 1 82 ? -1.323 -3.842 -4.863 1 98.81 82 LEU A C 1
ATOM 633 O O . LEU A 1 82 ? -2.426 -4.387 -4.949 1 98.81 82 LEU A O 1
ATOM 637 N N . LYS A 1 83 ? -0.992 -2.953 -3.881 1 98.81 83 LYS A N 1
ATOM 638 C CA . LYS A 1 83 ? -2.012 -2.605 -2.896 1 98.81 83 LYS A CA 1
ATOM 639 C C . LYS A 1 83 ? -3.24 -1.998 -3.568 1 98.81 83 LYS A C 1
ATOM 641 O O . LYS A 1 83 ? -4.371 -2.268 -3.162 1 98.81 83 LYS A O 1
ATOM 646 N N . ASN A 1 84 ? -2.994 -1.152 -4.555 1 98.56 84 ASN A N 1
ATOM 647 C CA . ASN A 1 84 ? -4.09 -0.567 -5.32 1 98.56 84 ASN A CA 1
ATOM 648 C C . ASN A 1 84 ? -4.945 -1.641 -5.984 1 98.56 84 ASN A C 1
ATOM 650 O O . ASN A 1 84 ? -6.176 -1.578 -5.934 1 98.56 84 ASN A O 1
ATOM 654 N N . ALA A 1 85 ? -4.336 -2.609 -6.594 1 98.75 85 ALA A N 1
ATOM 655 C CA . ALA A 1 85 ? -5.066 -3.711 -7.215 1 98.75 85 ALA A CA 1
ATOM 656 C C . ALA A 1 85 ? -5.906 -4.461 -6.184 1 98.75 85 ALA A C 1
ATOM 658 O O . ALA A 1 85 ? -7.07 -4.789 -6.441 1 98.75 85 ALA A O 1
ATOM 659 N N . LEU A 1 86 ? -5.328 -4.715 -5.023 1 98.81 86 LEU A N 1
ATOM 660 C CA . LEU A 1 86 ? -6.012 -5.449 -3.969 1 98.81 86 LEU A CA 1
ATOM 661 C C . LEU A 1 86 ? -7.184 -4.645 -3.414 1 98.81 86 LEU A C 1
ATOM 663 O O . LEU A 1 86 ? -8.172 -5.219 -2.947 1 98.81 86 LEU A O 1
ATOM 667 N N . ASP A 1 87 ? -7.113 -3.326 -3.453 1 98.5 87 ASP A N 1
ATOM 668 C CA . ASP A 1 87 ? -8.203 -2.482 -2.969 1 98.5 87 ASP A CA 1
ATOM 669 C C . ASP A 1 87 ? -9.461 -2.674 -3.814 1 98.5 87 ASP A C 1
ATOM 671 O O . ASP A 1 87 ? -10.57 -2.381 -3.361 1 98.5 87 ASP A O 1
ATOM 675 N N . PHE A 1 88 ? -9.312 -3.135 -5.066 1 98.56 88 PHE A N 1
ATOM 676 C CA . PHE A 1 88 ? -10.453 -3.418 -5.922 1 98.56 88 PHE A CA 1
ATOM 677 C C . PHE A 1 88 ? -11.102 -4.742 -5.539 1 98.56 88 PHE A C 1
ATOM 679 O O . PHE A 1 88 ? -12.203 -5.062 -6 1 98.56 88 PHE A O 1
ATOM 686 N N . LEU A 1 89 ? -10.453 -5.539 -4.73 1 98.56 89 LEU A N 1
ATOM 687 C CA . LEU A 1 89 ? -10.875 -6.898 -4.414 1 98.56 89 LEU A CA 1
ATOM 688 C C . LEU A 1 89 ? -11.336 -7 -2.963 1 98.56 89 LEU A C 1
ATOM 690 O O . LEU A 1 89 ? -11.391 -5.992 -2.25 1 98.56 89 LEU A O 1
ATOM 694 N N . SER A 1 90 ? -11.797 -8.125 -2.572 1 98 90 SER A N 1
ATOM 695 C CA . SER A 1 90 ? -12.344 -8.32 -1.234 1 98 90 SER A CA 1
ATOM 696 C C . SER A 1 90 ? -12.422 -9.805 -0.884 1 98 90 SER A C 1
ATOM 698 O O . SER A 1 90 ? -11.82 -10.641 -1.559 1 98 90 SER A O 1
ATOM 700 N N . SER A 1 91 ? -13.109 -10.094 0.206 1 97.81 91 SER A N 1
ATOM 701 C CA . SER A 1 91 ? -13.328 -11.484 0.585 1 97.81 91 SER A CA 1
ATOM 702 C C . SER A 1 91 ? -14.148 -12.227 -0.469 1 97.81 91 SER A C 1
ATOM 704 O O . SER A 1 91 ? -14.094 -13.453 -0.556 1 97.81 91 SER A O 1
ATOM 706 N N . GLU A 1 92 ? -14.844 -11.5 -1.308 1 97.56 92 GLU A N 1
ATOM 707 C CA . GLU A 1 92 ? -15.602 -12.125 -2.387 1 97.56 92 GLU A CA 1
ATOM 708 C C . GLU A 1 92 ? -14.695 -12.953 -3.291 1 97.56 92 GLU A C 1
ATOM 710 O O . GLU A 1 92 ? -15.086 -14.023 -3.766 1 97.56 92 GLU A O 1
ATOM 715 N N . GLN A 1 93 ? -13.453 -12.508 -3.514 1 98.12 93 GLN A N 1
ATOM 716 C CA . GLN A 1 93 ? -12.523 -13.188 -4.41 1 98.12 93 GLN A CA 1
ATOM 717 C C . GLN A 1 93 ? -11.555 -14.078 -3.633 1 98.12 93 GLN A C 1
ATOM 719 O O . GLN A 1 93 ? -11.086 -15.094 -4.145 1 98.12 93 GLN A O 1
ATOM 724 N N . PHE A 1 94 ? -11.344 -13.75 -2.246 1 98.06 94 PHE A N 1
ATOM 725 C CA . PHE A 1 94 ? -10.148 -14.312 -1.637 1 98.06 94 PHE A CA 1
ATOM 726 C C . PHE A 1 94 ? -10.516 -15.258 -0.495 1 98.06 94 PHE A C 1
ATOM 728 O O . PHE A 1 94 ? -9.664 -15.992 0.004 1 98.06 94 PHE A O 1
ATOM 735 N N . LYS A 1 95 ? -11.766 -15.25 -0.031 1 97.12 95 LYS A N 1
ATOM 736 C CA . LYS A 1 95 ? -12.102 -15.992 1.181 1 97.12 95 LYS A CA 1
ATOM 737 C C . LYS A 1 95 ? -11.625 -17.438 1.084 1 97.12 95 LYS A C 1
ATOM 739 O O . LYS A 1 95 ? -12 -18.156 0.152 1 97.12 95 LYS A O 1
ATOM 744 N N . TYR A 1 96 ? -10.68 -17.828 1.996 1 96.5 96 TYR A N 1
ATOM 745 C CA . TYR A 1 96 ? -10.117 -19.156 2.203 1 96.5 96 TYR A CA 1
ATOM 746 C C . TYR A 1 96 ? -9.211 -19.562 1.043 1 96.5 96 TYR A C 1
ATOM 748 O O . TYR A 1 96 ? -8.656 -20.656 1.029 1 96.5 96 TYR A O 1
ATOM 756 N N . LYS A 1 97 ? -9.031 -18.703 0.007 1 97.12 97 LYS A N 1
ATOM 757 C CA . LYS A 1 97 ? -8.188 -19.016 -1.144 1 97.12 97 LYS A CA 1
ATOM 758 C C . LYS A 1 97 ? -6.723 -19.125 -0.738 1 97.12 97 LYS A C 1
ATOM 760 O O . LYS A 1 97 ? -6.188 -18.234 -0.075 1 97.12 97 LYS A O 1
ATOM 765 N N . PRO A 1 98 ? -6.086 -20.234 -1.033 1 98.06 98 PRO A N 1
ATOM 766 C CA . PRO A 1 98 ? -4.652 -20.344 -0.74 1 98.06 98 PRO A CA 1
ATOM 767 C C . PRO A 1 98 ? -3.811 -19.344 -1.518 1 98.06 98 PRO A C 1
ATOM 769 O O . PRO A 1 98 ? -4 -19.172 -2.725 1 98.06 98 PRO A O 1
ATOM 772 N N . VAL A 1 99 ? -2.906 -18.703 -0.81 1 98.69 99 VAL A N 1
ATOM 773 C CA . VAL A 1 99 ? -2.037 -17.688 -1.41 1 98.69 99 VAL A CA 1
ATOM 774 C C . VAL A 1 99 ? -0.601 -17.906 -0.938 1 98.69 99 VAL A C 1
ATOM 776 O O . VAL A 1 99 ? -0.356 -18.109 0.252 1 98.69 99 VAL A O 1
ATOM 779 N N . ALA A 1 100 ? 0.317 -17.938 -1.818 1 98.88 100 ALA A N 1
ATOM 780 C CA . ALA A 1 100 ? 1.744 -17.906 -1.51 1 98.88 100 ALA A CA 1
ATOM 781 C C . ALA A 1 100 ? 2.318 -16.516 -1.726 1 98.88 100 ALA A C 1
ATOM 783 O O . ALA A 1 100 ? 1.973 -15.836 -2.699 1 98.88 100 ALA A O 1
ATOM 784 N N . LEU A 1 101 ? 3.207 -16.109 -0.863 1 98.88 101 LEU A N 1
ATOM 785 C CA . LEU A 1 101 ? 3.764 -14.766 -0.922 1 98.88 101 LEU A CA 1
ATOM 786 C C . LEU A 1 101 ? 5.246 -14.805 -1.274 1 98.88 101 LEU A C 1
ATOM 788 O O . LEU A 1 101 ? 6.004 -15.586 -0.703 1 98.88 101 LEU A O 1
ATOM 792 N N . LEU A 1 102 ? 5.637 -13.969 -2.189 1 98.69 102 LEU A N 1
ATOM 793 C CA . LEU A 1 102 ? 7.031 -13.734 -2.543 1 98.69 102 LEU A CA 1
ATOM 794 C C . LEU A 1 102 ? 7.34 -12.242 -2.58 1 98.69 102 LEU A C 1
ATOM 796 O O . LEU A 1 102 ? 6.57 -11.453 -3.141 1 98.69 102 LEU A O 1
ATOM 800 N N . ALA A 1 103 ? 8.398 -11.852 -1.967 1 98.5 103 ALA A N 1
ATOM 801 C CA . ALA A 1 103 ? 8.906 -10.484 -2.072 1 98.5 103 ALA A CA 1
ATOM 802 C C . ALA A 1 103 ? 10.258 -10.445 -2.771 1 98.5 103 ALA A C 1
ATOM 804 O O . ALA A 1 103 ? 11.102 -11.328 -2.555 1 98.5 103 ALA A O 1
ATOM 805 N N . VAL A 1 104 ? 10.406 -9.5 -3.627 1 97.06 104 VAL A N 1
ATOM 806 C CA . VAL A 1 104 ? 11.695 -9.273 -4.273 1 97.06 104 VAL A CA 1
ATOM 807 C C . VAL A 1 104 ? 12.352 -8.016 -3.703 1 97.06 104 VAL A C 1
ATOM 809 O O . VAL A 1 104 ? 11.797 -6.918 -3.812 1 97.06 104 VAL A O 1
ATOM 812 N N . ALA A 1 105 ? 13.523 -8.227 -3.113 1 92.69 105 ALA A N 1
ATOM 813 C CA . ALA A 1 105 ? 14.18 -7.133 -2.406 1 92.69 105 ALA A CA 1
ATOM 814 C C . ALA A 1 105 ? 15.398 -6.629 -3.18 1 92.69 105 ALA A C 1
ATOM 816 O O . ALA A 1 105 ? 15.891 -7.309 -4.082 1 92.69 105 ALA A O 1
ATOM 817 N N . GLY A 1 106 ? 15.836 -5.344 -2.934 1 84.31 106 GLY A N 1
ATOM 818 C CA . GLY A 1 106 ? 17.031 -4.777 -3.535 1 84.31 106 GLY A CA 1
ATOM 819 C C . GLY A 1 106 ? 18.312 -5.246 -2.873 1 84.31 106 GLY A C 1
ATOM 820 O O . GLY A 1 106 ? 19.406 -4.98 -3.371 1 84.31 106 GLY A O 1
ATOM 821 N N . GLY A 1 107 ? 18.281 -5.902 -1.873 1 72.88 107 GLY A N 1
ATOM 822 C CA . GLY A 1 107 ? 19.469 -6.402 -1.204 1 72.88 107 GLY A CA 1
ATOM 823 C C . GLY A 1 107 ? 19.359 -6.387 0.309 1 72.88 107 GLY A C 1
ATOM 824 O O . GLY A 1 107 ? 18.469 -5.738 0.862 1 72.88 107 GLY A O 1
ATOM 825 N N . GLY A 1 108 ? 20.172 -7.41 0.931 1 69.88 108 GLY A N 1
ATOM 826 C CA . GLY A 1 108 ? 20.297 -7.406 2.379 1 69.88 108 GLY A CA 1
ATOM 827 C C . GLY A 1 108 ? 19.109 -8.016 3.09 1 69.88 108 GLY A C 1
ATOM 828 O O . GLY A 1 108 ? 18.625 -9.078 2.695 1 69.88 108 GLY A O 1
ATOM 829 N N . LYS A 1 109 ? 18.656 -7.352 4.211 1 70.81 109 LYS A N 1
ATOM 830 C CA . LYS A 1 109 ? 17.594 -7.832 5.078 1 70.81 109 LYS A CA 1
ATOM 831 C C . LYS A 1 109 ? 16.234 -7.301 4.621 1 70.81 109 LYS A C 1
ATOM 833 O O . LYS A 1 109 ? 15.281 -7.254 5.402 1 70.81 109 LYS A O 1
ATOM 838 N N . GLY A 1 110 ? 16.172 -7.039 3.291 1 84.69 110 GLY A N 1
ATOM 839 C CA . GLY A 1 110 ? 14.914 -6.516 2.811 1 84.69 110 GLY A CA 1
ATOM 840 C C . GLY A 1 110 ? 13.898 -7.602 2.49 1 84.69 110 GLY A C 1
ATOM 841 O O . GLY A 1 110 ? 14.188 -8.789 2.641 1 84.69 110 GLY A O 1
ATOM 842 N N . GLY A 1 111 ? 12.68 -7.266 2.312 1 94.06 111 GLY A N 1
ATOM 843 C CA . GLY A 1 111 ? 11.609 -8.117 1.813 1 94.06 111 GLY A CA 1
ATOM 844 C C . GLY A 1 111 ? 10.648 -8.57 2.9 1 94.06 111 GLY A C 1
ATOM 845 O O . GLY A 1 111 ? 9.477 -8.828 2.631 1 94.06 111 GLY A O 1
ATOM 846 N N . ILE A 1 112 ? 11.18 -8.68 4.113 1 96.38 112 ILE A N 1
ATOM 847 C CA . ILE A 1 112 ? 10.367 -9.227 5.191 1 96.38 112 ILE A CA 1
ATOM 848 C C . ILE A 1 112 ? 9.227 -8.266 5.523 1 96.38 112 ILE A C 1
ATOM 850 O O . ILE A 1 112 ? 8.094 -8.688 5.762 1 96.38 112 ILE A O 1
ATOM 854 N N . ASN A 1 113 ? 9.531 -6.996 5.52 1 97.25 113 ASN A N 1
ATOM 855 C CA . ASN A 1 113 ? 8.477 -6.023 5.789 1 97.25 113 ASN A CA 1
ATOM 856 C C . ASN A 1 113 ? 7.383 -6.07 4.727 1 97.25 113 ASN A C 1
ATOM 858 O O . ASN A 1 113 ? 6.199 -5.973 5.047 1 97.25 113 ASN A O 1
ATOM 862 N N . ALA A 1 114 ? 7.793 -6.23 3.475 1 98 114 ALA A N 1
ATOM 863 C CA . ALA A 1 114 ? 6.824 -6.34 2.387 1 98 114 ALA A CA 1
ATOM 864 C C . ALA A 1 114 ? 5.977 -7.602 2.533 1 98 114 ALA A C 1
ATOM 866 O O . ALA A 1 114 ? 4.762 -7.566 2.332 1 98 114 ALA A O 1
ATOM 867 N N . LEU A 1 115 ? 6.625 -8.742 2.9 1 98.44 115 LEU A N 1
ATOM 868 C CA . LEU A 1 115 ? 5.902 -9.992 3.129 1 98.44 115 LEU A CA 1
ATOM 869 C C . LEU A 1 115 ? 4.898 -9.836 4.266 1 98.44 115 LEU A C 1
ATOM 871 O O . LEU A 1 115 ? 3.748 -10.266 4.148 1 98.44 115 LEU A O 1
ATOM 875 N N . ASN A 1 116 ? 5.336 -9.211 5.332 1 98.19 116 ASN A N 1
ATOM 876 C CA . ASN A 1 116 ? 4.449 -9 6.473 1 98.19 116 ASN A CA 1
ATOM 877 C C . ASN A 1 116 ? 3.26 -8.117 6.105 1 98.19 116 ASN A C 1
ATOM 879 O O . ASN A 1 116 ? 2.129 -8.391 6.512 1 98.19 116 ASN A O 1
ATOM 883 N N . ASN A 1 117 ? 3.555 -7.098 5.375 1 98.38 117 ASN A N 1
ATOM 884 C CA . ASN A 1 117 ? 2.49 -6.227 4.887 1 98.38 117 ASN A CA 1
ATOM 885 C C . ASN A 1 117 ? 1.481 -6.996 4.039 1 98.38 117 ASN A C 1
ATOM 887 O O . ASN A 1 117 ? 0.276 -6.93 4.285 1 98.38 117 ASN A O 1
ATOM 891 N N . MET A 1 118 ? 1.945 -7.773 3.105 1 98.81 118 MET A N 1
ATOM 892 C CA . MET A 1 118 ? 1.083 -8.57 2.238 1 98.81 118 MET A CA 1
ATOM 893 C C . MET A 1 118 ? 0.259 -9.562 3.053 1 98.81 118 MET A C 1
ATOM 895 O O . MET A 1 118 ? -0.931 -9.75 2.793 1 98.81 118 MET A O 1
ATOM 899 N N . ARG A 1 119 ? 0.905 -10.188 3.973 1 98.81 119 ARG A N 1
ATOM 900 C CA . ARG A 1 119 ? 0.206 -11.172 4.793 1 98.81 119 ARG A CA 1
ATOM 901 C C . ARG A 1 119 ? -0.943 -10.523 5.562 1 98.81 119 ARG A C 1
ATOM 903 O O . ARG A 1 119 ? -2.037 -11.086 5.641 1 98.81 119 ARG A O 1
ATOM 910 N N . THR A 1 120 ? -0.719 -9.383 6.152 1 98.56 120 THR A N 1
ATOM 911 C CA . THR A 1 120 ? -1.75 -8.672 6.902 1 98.56 120 THR A CA 1
ATOM 912 C C . THR A 1 120 ? -2.912 -8.289 5.992 1 98.56 120 THR A C 1
ATOM 914 O O . THR A 1 120 ? -4.078 -8.484 6.348 1 98.56 120 THR A O 1
ATOM 917 N N . VAL A 1 121 ? -2.625 -7.777 4.805 1 98.75 121 VAL A N 1
ATOM 918 C CA . VAL A 1 121 ? -3.66 -7.367 3.861 1 98.75 121 VAL A CA 1
ATOM 919 C C . VAL A 1 121 ? -4.445 -8.594 3.393 1 98.75 121 VAL A C 1
ATOM 921 O O . VAL A 1 121 ? -5.676 -8.547 3.291 1 98.75 121 VAL A O 1
ATOM 924 N N . MET A 1 122 ? -3.705 -9.695 3.145 1 98.81 122 MET A N 1
ATOM 925 C CA . MET A 1 122 ? -4.383 -10.906 2.695 1 98.81 122 MET A CA 1
ATOM 926 C C . MET A 1 122 ? -5.305 -11.445 3.781 1 98.81 122 MET A C 1
ATOM 928 O O . MET A 1 122 ? -6.367 -12 3.482 1 98.81 122 MET A O 1
ATOM 932 N N . ARG A 1 123 ? -4.879 -11.344 5.02 1 98.06 123 ARG A N 1
ATOM 933 C CA . ARG A 1 123 ? -5.793 -11.664 6.105 1 98.06 123 ARG A CA 1
ATOM 934 C C . ARG A 1 123 ? -7.031 -10.781 6.062 1 98.06 123 ARG A C 1
ATOM 936 O O . ARG A 1 123 ? -8.148 -11.25 6.289 1 98.06 123 ARG A O 1
ATOM 943 N N . GLY A 1 124 ? -6.812 -9.539 5.746 1 97.44 124 GLY A N 1
ATOM 944 C CA . GLY A 1 124 ? -7.902 -8.578 5.66 1 97.44 124 GLY A CA 1
ATOM 945 C C . GLY A 1 124 ? -8.969 -8.969 4.656 1 97.44 124 GLY A C 1
ATOM 946 O O . GLY A 1 124 ? -10.141 -8.625 4.82 1 97.44 124 GLY A O 1
ATOM 947 N N . VAL A 1 125 ? -8.547 -9.711 3.637 1 98.06 125 VAL A N 1
ATOM 948 C CA . VAL A 1 125 ? -9.516 -10.141 2.633 1 98.06 125 VAL A CA 1
ATOM 949 C C . VAL A 1 125 ? -9.852 -11.617 2.842 1 98.06 125 VAL A C 1
ATOM 951 O O . VAL A 1 125 ? -10.43 -12.258 1.964 1 98.06 125 VAL A O 1
ATOM 954 N N . TYR A 1 126 ? -9.344 -12.234 3.955 1 97.62 126 TYR A N 1
ATOM 955 C CA . TYR A 1 126 ? -9.68 -13.562 4.461 1 97.62 126 TYR A CA 1
ATOM 956 C C . TYR A 1 126 ? -9.07 -14.648 3.584 1 97.62 126 TYR A C 1
ATOM 958 O O . TYR A 1 126 ? -9.625 -15.75 3.471 1 97.62 126 TYR A O 1
ATOM 966 N N . ALA A 1 127 ? -7.984 -14.312 2.924 1 98.12 127 ALA A N 1
ATOM 967 C CA . ALA A 1 127 ? -7.238 -15.328 2.182 1 98.12 127 ALA A CA 1
ATOM 968 C C . ALA A 1 127 ? -6.52 -16.281 3.129 1 98.12 127 ALA A C 1
ATOM 970 O O . ALA A 1 127 ? -6.266 -15.945 4.289 1 98.12 127 ALA A O 1
ATOM 971 N N . ASN A 1 128 ? -6.285 -17.469 2.725 1 97.69 128 ASN A N 1
ATOM 972 C CA . ASN A 1 128 ? -5.461 -18.438 3.443 1 97.69 128 ASN A CA 1
ATOM 973 C C . ASN A 1 128 ? -4.012 -18.391 2.971 1 97.69 128 ASN A C 1
ATOM 975 O O . ASN A 1 128 ? -3.615 -19.172 2.102 1 97.69 128 ASN A O 1
ATOM 979 N N . VAL A 1 129 ? -3.234 -17.562 3.598 1 98.56 129 VAL A N 1
ATOM 980 C CA . VAL A 1 129 ? -1.828 -17.453 3.223 1 98.56 129 VAL A CA 1
ATOM 981 C C . VAL A 1 129 ? -1.041 -18.625 3.824 1 98.56 129 VAL A C 1
ATOM 983 O O . VAL A 1 129 ? -1.048 -18.812 5.043 1 98.56 129 VAL A O 1
ATOM 986 N N . ILE A 1 130 ? -0.394 -19.297 3 1 98.19 130 ILE A N 1
ATOM 987 C CA . ILE A 1 130 ? 0.343 -20.453 3.471 1 98.19 130 ILE A CA 1
ATOM 988 C C . ILE A 1 130 ? 1.578 -20.016 4.25 1 98.19 130 ILE A C 1
ATOM 990 O O . ILE A 1 130 ? 2.031 -18.875 4.105 1 98.19 130 ILE A O 1
ATOM 994 N N . PRO A 1 131 ? 2.154 -20.891 5.047 1 97.88 131 PRO A N 1
ATOM 995 C CA . PRO A 1 131 ? 3.268 -20.5 5.91 1 97.88 131 PRO A CA 1
ATOM 996 C C . PRO A 1 131 ? 4.547 -20.203 5.129 1 97.88 131 PRO A C 1
ATOM 998 O O . PRO A 1 131 ? 5.25 -19.25 5.43 1 97.88 131 PRO A O 1
ATOM 1001 N N . LYS A 1 132 ? 4.84 -21.016 4.188 1 97.81 132 LYS A N 1
ATOM 1002 C CA . LYS A 1 132 ? 6.074 -20.797 3.441 1 97.81 132 LYS A CA 1
ATOM 1003 C C . LYS A 1 132 ? 6.016 -19.484 2.658 1 97.81 132 LYS A C 1
ATOM 1005 O O . LYS A 1 132 ? 4.988 -19.156 2.068 1 97.81 132 LYS A O 1
ATOM 1010 N N . GLN A 1 133 ? 7.062 -18.781 2.697 1 98.31 133 GLN A N 1
ATOM 1011 C CA . GLN A 1 133 ? 7.242 -17.547 1.957 1 98.31 133 GLN A CA 1
ATOM 1012 C C . GLN A 1 133 ? 8.695 -17.359 1.528 1 98.31 133 GLN A C 1
ATOM 1014 O O . GLN A 1 133 ? 9.586 -18.047 2.029 1 98.31 133 GLN A O 1
ATOM 1019 N N . LEU A 1 134 ? 8.883 -16.531 0.596 1 97.69 134 LEU A N 1
ATOM 1020 C CA . LEU A 1 134 ? 10.227 -16.375 0.065 1 97.69 134 LEU A CA 1
ATOM 1021 C C . LEU A 1 134 ? 10.562 -14.898 -0.15 1 97.69 134 LEU A C 1
ATOM 1023 O O . LEU A 1 134 ? 9.711 -14.117 -0.574 1 97.69 134 LEU A O 1
ATOM 1027 N N . VAL A 1 135 ? 11.797 -14.539 0.129 1 97.81 135 VAL A N 1
ATOM 1028 C CA . VAL A 1 135 ? 12.406 -13.289 -0.309 1 97.81 135 VAL A CA 1
ATOM 1029 C C . VAL A 1 135 ? 13.461 -13.57 -1.375 1 97.81 135 VAL A C 1
ATOM 1031 O O . VAL A 1 135 ? 14.336 -14.414 -1.181 1 97.81 135 VAL A O 1
ATOM 1034 N N . LEU A 1 136 ? 13.312 -12.914 -2.467 1 97.19 136 LEU A N 1
ATOM 1035 C CA . LEU A 1 136 ? 14.312 -13 -3.527 1 97.19 136 LEU A CA 1
ATOM 1036 C C . LEU A 1 136 ? 15.211 -11.773 -3.529 1 97.19 136 LEU A C 1
ATOM 1038 O O . LEU A 1 136 ? 14.727 -10.648 -3.672 1 97.19 136 LEU A O 1
ATOM 1042 N N . ASP A 1 137 ? 16.5 -11.992 -3.383 1 95.81 137 ASP A N 1
ATOM 1043 C CA . ASP A 1 137 ? 17.516 -10.953 -3.486 1 95.81 137 ASP A CA 1
ATOM 1044 C C . ASP A 1 137 ? 18.062 -10.859 -4.91 1 95.81 137 ASP A C 1
ATOM 1046 O O . ASP A 1 137 ? 17.781 -11.719 -5.746 1 95.81 137 ASP A O 1
ATOM 1050 N N . PRO A 1 138 ? 18.859 -9.82 -5.148 1 94.62 138 PRO A N 1
ATOM 1051 C CA . PRO A 1 138 ? 19.391 -9.664 -6.504 1 94.62 138 PRO A CA 1
ATOM 1052 C C . PRO A 1 138 ? 20.172 -10.891 -6.969 1 94.62 138 PRO A C 1
ATOM 1054 O O . PRO A 1 138 ? 20.125 -11.258 -8.148 1 94.62 138 PRO A O 1
ATOM 1057 N N . VAL A 1 139 ? 20.828 -11.602 -6.07 1 94.94 139 VAL A N 1
ATOM 1058 C CA . VAL A 1 139 ? 21.641 -12.758 -6.418 1 94.94 139 VAL A CA 1
ATOM 1059 C C . VAL A 1 139 ? 20.75 -13.898 -6.902 1 94.94 139 VAL A C 1
ATOM 1061 O O . VAL A 1 139 ? 21.219 -14.812 -7.586 1 94.94 139 VAL A O 1
ATOM 1064 N N . HIS A 1 140 ? 19.453 -13.859 -6.613 1 96.94 140 HIS A N 1
ATOM 1065 C CA . HIS A 1 140 ? 18.516 -14.922 -6.973 1 96.94 140 HIS A CA 1
ATOM 1066 C C . HIS A 1 140 ? 17.938 -14.695 -8.367 1 96.94 140 HIS A C 1
ATOM 1068 O O . HIS A 1 140 ? 17.141 -15.508 -8.852 1 96.94 140 HIS A O 1
ATOM 1074 N N . ILE A 1 141 ? 18.297 -13.609 -9.031 1 97.25 141 ILE A N 1
ATOM 1075 C CA . ILE A 1 141 ? 17.719 -13.258 -10.328 1 97.25 141 ILE A CA 1
ATOM 1076 C C . ILE A 1 141 ? 18.828 -13.18 -11.375 1 97.25 141 ILE A C 1
ATOM 1078 O O . ILE A 1 141 ? 19.859 -12.531 -11.156 1 97.25 141 ILE A O 1
ATOM 1082 N N . ASP A 1 142 ? 18.688 -13.844 -12.398 1 97.06 142 ASP A N 1
ATOM 1083 C CA . ASP A 1 142 ? 19.562 -13.766 -13.57 1 97.06 142 ASP A CA 1
ATOM 1084 C C . ASP A 1 142 ? 18.984 -12.805 -14.609 1 97.06 142 ASP A C 1
ATOM 1086 O O . ASP A 1 142 ? 18.344 -13.234 -15.57 1 97.06 142 ASP A O 1
ATOM 1090 N N . VAL A 1 143 ? 19.281 -11.594 -14.438 1 95.12 143 VAL A N 1
ATOM 1091 C CA . VAL A 1 143 ? 18.703 -10.523 -15.25 1 95.12 143 VAL A CA 1
ATOM 1092 C C . VAL A 1 143 ? 19.094 -10.719 -16.719 1 95.12 143 VAL A C 1
ATOM 1094 O O . VAL A 1 143 ? 18.266 -10.547 -17.609 1 95.12 143 VAL A O 1
ATOM 1097 N N . GLU A 1 144 ? 20.266 -11.094 -16.984 1 95.25 144 GLU A N 1
ATOM 1098 C CA . GLU A 1 144 ? 20.797 -11.266 -18.344 1 95.25 144 GLU A CA 1
ATOM 1099 C C . GLU A 1 144 ? 19.953 -12.266 -19.125 1 95.25 144 GLU A C 1
ATOM 1101 O O . GLU A 1 144 ? 19.672 -12.055 -20.312 1 95.25 144 GLU A O 1
ATOM 1106 N N . ASN A 1 145 ? 19.516 -13.344 -18.5 1 96.88 145 ASN A N 1
ATOM 1107 C CA . ASN A 1 145 ? 18.781 -14.398 -19.188 1 96.88 145 ASN A CA 1
ATOM 1108 C C . ASN A 1 145 ? 17.297 -14.328 -18.875 1 96.88 145 ASN A C 1
ATOM 1110 O O . ASN A 1 145 ? 16.531 -15.234 -19.219 1 96.88 145 ASN A O 1
ATOM 1114 N N . ALA A 1 146 ? 16.844 -13.289 -18.109 1 95.94 146 ALA A N 1
ATOM 1115 C CA . ALA A 1 146 ? 15.453 -13.062 -17.75 1 95.94 146 ALA A CA 1
ATOM 1116 C C . ALA A 1 146 ? 14.852 -14.289 -17.078 1 95.94 146 ALA A C 1
ATOM 1118 O O . ALA A 1 146 ? 13.781 -14.758 -17.469 1 95.94 146 ALA A O 1
ATOM 1119 N N . THR A 1 147 ? 15.609 -14.812 -16.172 1 97.75 147 THR A N 1
ATOM 1120 C CA . THR A 1 147 ? 15.156 -15.969 -15.414 1 97.75 147 THR A CA 1
ATOM 1121 C C . THR A 1 147 ? 15.672 -15.914 -13.977 1 97.75 147 THR A C 1
ATOM 1123 O O . THR A 1 147 ? 16.281 -14.922 -13.57 1 97.75 147 THR A O 1
ATOM 1126 N N . VAL A 1 148 ? 15.328 -16.922 -13.164 1 98.12 148 VAL A N 1
ATOM 1127 C CA . VAL A 1 148 ? 15.828 -16.969 -11.797 1 98.12 148 VAL A CA 1
ATOM 1128 C C . VAL A 1 148 ? 17.125 -17.781 -11.75 1 98.12 148 VAL A C 1
ATOM 1130 O O . VAL A 1 148 ? 17.375 -18.609 -12.633 1 98.12 148 VAL A O 1
ATOM 1133 N N . ALA A 1 149 ? 17.922 -17.516 -10.742 1 97.69 149 ALA A N 1
ATOM 1134 C CA . ALA A 1 149 ? 19.188 -18.219 -10.57 1 97.69 149 ALA A CA 1
ATOM 1135 C C . ALA A 1 149 ? 18.953 -19.641 -10.055 1 97.69 149 ALA A C 1
ATOM 1137 O O . ALA A 1 149 ? 17.922 -19.922 -9.445 1 97.69 149 ALA A O 1
ATOM 1138 N N . GLU A 1 150 ? 19.891 -20.469 -10.312 1 97.06 150 GLU A N 1
ATOM 1139 C CA . GLU A 1 150 ? 19.797 -21.891 -9.953 1 97.06 150 GLU A CA 1
ATOM 1140 C C . GLU A 1 150 ? 19.625 -22.062 -8.445 1 97.06 150 GLU A C 1
ATOM 1142 O O . GLU A 1 150 ? 18.906 -22.969 -8 1 97.06 150 GLU A O 1
ATOM 1147 N N . ASN A 1 151 ? 20.125 -21.172 -7.68 1 95.38 151 ASN A N 1
ATOM 1148 C CA . ASN A 1 151 ? 20.203 -21.312 -6.23 1 95.38 151 ASN A CA 1
ATOM 1149 C C . ASN A 1 151 ? 18.844 -21.078 -5.578 1 95.38 151 ASN A C 1
ATOM 1151 O O . ASN A 1 151 ? 18.672 -21.344 -4.383 1 95.38 151 ASN A O 1
ATOM 1155 N N . ILE A 1 152 ? 17.906 -20.562 -6.367 1 97.19 152 ILE A N 1
ATOM 1156 C CA . ILE A 1 152 ? 16.609 -20.25 -5.754 1 97.19 152 ILE A CA 1
ATOM 1157 C C . ILE A 1 152 ? 15.531 -21.156 -6.32 1 97.19 152 ILE A C 1
ATOM 1159 O O . ILE A 1 152 ? 14.398 -21.172 -5.832 1 97.19 152 ILE A O 1
ATOM 1163 N N . LYS A 1 153 ? 15.734 -21.953 -7.328 1 98 153 LYS A N 1
ATOM 1164 C CA . LYS A 1 153 ? 14.75 -22.734 -8.055 1 98 153 LYS A CA 1
ATOM 1165 C C . LYS A 1 153 ? 14.078 -23.766 -7.148 1 98 153 LYS A C 1
ATOM 1167 O O . LYS A 1 153 ? 12.859 -23.953 -7.211 1 98 153 LYS A O 1
ATOM 1172 N N . GLU A 1 154 ? 14.836 -24.375 -6.355 1 98.06 154 GLU A N 1
ATOM 1173 C CA . GLU A 1 154 ? 14.281 -25.391 -5.461 1 98.06 154 GLU A CA 1
ATOM 1174 C C . GLU A 1 154 ? 13.32 -24.766 -4.453 1 98.06 154 GLU A C 1
ATOM 1176 O O . GLU A 1 154 ? 12.273 -25.344 -4.145 1 98.06 154 GLU A O 1
ATOM 1181 N N . SER A 1 155 ? 13.703 -23.641 -3.881 1 98.31 155 SER A N 1
ATOM 1182 C CA . SER A 1 155 ? 12.844 -22.953 -2.924 1 98.31 155 SER A CA 1
ATOM 1183 C C . SER A 1 155 ? 11.523 -22.547 -3.568 1 98.31 155 SER A C 1
ATOM 1185 O O . SER A 1 155 ? 10.461 -22.641 -2.943 1 98.31 155 SER A O 1
ATOM 1187 N N . ILE A 1 156 ? 11.586 -22.078 -4.785 1 98.5 156 ILE A N 1
ATOM 1188 C CA . ILE A 1 156 ? 10.383 -21.703 -5.52 1 98.5 156 ILE A CA 1
ATOM 1189 C C . ILE A 1 156 ? 9.516 -22.938 -5.738 1 98.5 156 ILE A C 1
ATOM 1191 O O . ILE A 1 156 ? 8.297 -22.891 -5.547 1 98.5 156 ILE A O 1
ATOM 1195 N N . LYS A 1 157 ? 10.148 -24.031 -6.125 1 98.19 157 LYS A N 1
ATOM 1196 C CA . LYS A 1 157 ? 9.43 -25.281 -6.312 1 98.19 157 LYS A CA 1
ATOM 1197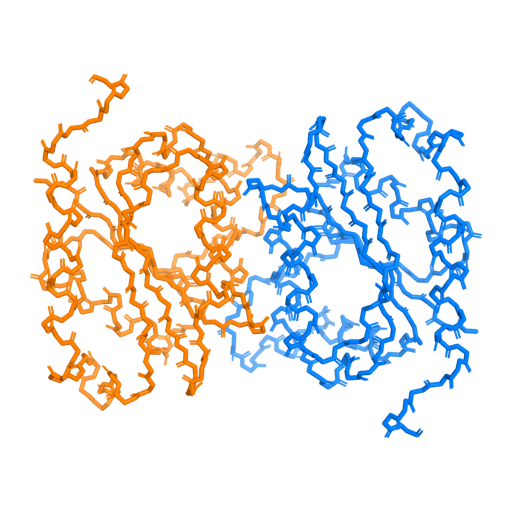 C C . LYS A 1 157 ? 8.719 -25.703 -5.027 1 98.19 157 LYS A C 1
ATOM 1199 O O . LYS A 1 157 ? 7.547 -26.078 -5.055 1 98.19 157 LYS A O 1
ATOM 1204 N N . GLU A 1 158 ? 9.398 -25.641 -3.945 1 98.5 158 GLU A N 1
ATOM 1205 C CA . GLU A 1 158 ? 8.828 -26.016 -2.658 1 98.5 158 GLU A CA 1
ATOM 1206 C C . GLU A 1 158 ? 7.637 -25.141 -2.305 1 98.5 158 GLU A C 1
ATOM 1208 O O . GLU A 1 158 ? 6.641 -25.609 -1.754 1 98.5 158 GLU A O 1
ATOM 1213 N N . LEU A 1 159 ? 7.777 -23.891 -2.582 1 98.56 159 LEU A N 1
ATOM 1214 C CA . LEU A 1 159 ? 6.695 -22.938 -2.32 1 98.56 159 LEU A CA 1
ATOM 1215 C C . LEU A 1 159 ? 5.445 -23.312 -3.115 1 98.56 159 LEU A C 1
ATOM 1217 O O . LEU A 1 159 ? 4.348 -23.391 -2.555 1 98.56 159 LEU A O 1
ATOM 1221 N N . VAL A 1 160 ? 5.625 -23.547 -4.363 1 98.06 160 VAL A N 1
ATOM 1222 C CA . VAL A 1 160 ? 4.492 -23.844 -5.238 1 98.06 160 VAL A CA 1
ATOM 1223 C C . VAL A 1 160 ? 3.895 -25.203 -4.883 1 98.06 160 VAL A C 1
ATOM 1225 O O . VAL A 1 160 ? 2.676 -25.375 -4.934 1 98.06 160 VAL A O 1
ATOM 1228 N N . GLU A 1 161 ? 4.727 -26.141 -4.52 1 97.12 161 GLU A N 1
ATOM 1229 C CA . GLU A 1 161 ? 4.234 -27.453 -4.098 1 97.12 161 GLU A CA 1
ATOM 1230 C C . GLU A 1 161 ? 3.387 -27.344 -2.834 1 97.12 161 GLU A C 1
ATOM 1232 O O . GLU A 1 161 ? 2.33 -27.969 -2.732 1 97.12 161 GLU A O 1
ATOM 1237 N N . GLU A 1 162 ? 3.875 -26.594 -1.906 1 97.62 162 GLU A N 1
ATOM 1238 C CA . GLU A 1 162 ? 3.082 -26.391 -0.698 1 97.62 162 GLU A CA 1
ATOM 1239 C C . GLU A 1 162 ? 1.754 -25.719 -1.019 1 97.62 162 GLU A C 1
ATOM 1241 O O . GLU A 1 162 ? 0.707 -26.109 -0.507 1 97.62 162 GLU A O 1
ATOM 1246 N N . LEU A 1 163 ? 1.826 -24.672 -1.862 1 97.88 163 LEU A N 1
ATOM 1247 C CA . LEU A 1 163 ? 0.603 -24 -2.273 1 97.88 163 LEU A CA 1
ATOM 1248 C C . LEU A 1 163 ? -0.38 -24.984 -2.904 1 97.88 163 LEU A C 1
ATOM 1250 O O . LEU A 1 163 ? -1.576 -24.938 -2.609 1 97.88 163 LEU A O 1
ATOM 1254 N N . SER A 1 164 ? 0.125 -25.828 -3.734 1 96.25 164 SER A N 1
ATOM 1255 C CA . SER A 1 164 ? -0.695 -26.828 -4.418 1 96.25 164 SER A CA 1
ATOM 1256 C C . SER A 1 164 ? -1.341 -27.781 -3.424 1 96.25 164 SER A C 1
ATOM 1258 O O . SER A 1 164 ? -2.48 -28.219 -3.619 1 96.25 164 SER A O 1
ATOM 1260 N N . MET A 1 165 ? -0.59 -28.125 -2.412 1 95.38 165 MET A N 1
ATOM 1261 C CA . MET A 1 165 ? -1.131 -28.984 -1.366 1 95.38 165 MET A CA 1
ATOM 1262 C C . MET A 1 165 ? -2.348 -28.344 -0.707 1 95.38 165 MET A C 1
ATOM 1264 O O . MET A 1 165 ? -3.371 -29 -0.512 1 95.38 165 MET A O 1
ATOM 1268 N N . PHE A 1 166 ? -2.287 -27.094 -0.418 1 95.56 166 PHE A N 1
ATOM 1269 C CA . PHE A 1 166 ? -3.395 -26.375 0.201 1 95.56 166 PHE A CA 1
ATOM 1270 C C . PHE A 1 166 ? -4.559 -26.234 -0.771 1 95.56 166 PHE A C 1
ATOM 1272 O O . PHE A 1 166 ? -5.723 -26.297 -0.366 1 95.56 166 PHE A O 1
ATOM 1279 N N . ALA A 1 167 ? -4.219 -26 -2.021 1 94.62 167 ALA A N 1
ATOM 1280 C CA . ALA A 1 167 ? -5.258 -25.859 -3.041 1 94.62 167 ALA A CA 1
ATOM 1281 C C . ALA A 1 167 ? -6.031 -27.172 -3.215 1 94.62 167 ALA A C 1
ATOM 1283 O O . ALA A 1 167 ? -7.25 -27.156 -3.385 1 94.62 167 ALA A O 1
ATOM 1284 N N . LYS A 1 168 ? -5.383 -28.266 -3.143 1 92.44 168 LYS A N 1
ATOM 1285 C CA . LYS A 1 168 ? -5.984 -29.578 -3.328 1 92.44 168 LYS A CA 1
ATOM 1286 C C . LYS A 1 168 ? -6.84 -29.969 -2.123 1 92.44 168 LYS A C 1
ATOM 1288 O O . LYS A 1 168 ? -7.844 -30.672 -2.266 1 92.44 168 LYS A O 1
ATOM 1293 N N . ALA A 1 169 ? -6.379 -29.531 -0.938 1 87.69 169 ALA A N 1
ATOM 1294 C CA . ALA A 1 169 ? -7.129 -29.844 0.28 1 87.69 169 ALA A CA 1
ATOM 1295 C C . ALA A 1 169 ? -8.508 -29.188 0.247 1 87.69 169 ALA A C 1
ATOM 1297 O O . ALA A 1 169 ? -9.438 -29.656 0.915 1 87.69 169 ALA A O 1
ATOM 1298 N N . GLY A 1 170 ? -8.734 -28.312 -0.607 1 77.44 170 GLY A N 1
ATOM 1299 C CA . GLY A 1 170 ? -10.031 -27.688 -0.804 1 77.44 170 GLY A CA 1
ATOM 1300 C C . GLY A 1 170 ? -10.273 -26.531 0.141 1 77.44 170 GLY A C 1
ATOM 1301 O O . GLY A 1 170 ? -9.5 -26.297 1.069 1 77.44 170 GLY A O 1
ATOM 1302 N N . ASN A 1 171 ? -11.281 -25.719 -0.182 1 69.81 171 ASN A N 1
ATOM 1303 C CA . ASN A 1 171 ? -11.734 -24.562 0.582 1 69.81 171 ASN A CA 1
ATOM 1304 C C . ASN A 1 171 ? -12.648 -24.969 1.731 1 69.81 171 ASN A C 1
ATOM 1306 O O . ASN A 1 171 ? -13.703 -25.562 1.508 1 69.81 171 ASN A O 1
ATOM 1310 N N . PRO A 1 172 ? -12.055 -24.766 2.982 1 69 172 PRO A N 1
ATOM 1311 C CA . PRO A 1 172 ? -12.867 -25.219 4.113 1 69 172 PRO A CA 1
ATOM 1312 C C . PRO A 1 172 ? -14.25 -24.578 4.148 1 69 172 PRO A C 1
ATOM 1314 O O . PRO A 1 172 ? -15.141 -25.031 4.867 1 69 172 PRO A O 1
ATOM 1317 N N . GLY A 1 173 ? -14.297 -23.328 3.527 1 58.16 173 GLY A N 1
ATOM 1318 C CA . GLY A 1 173 ? -15.602 -22.688 3.535 1 58.16 173 GLY A CA 1
ATOM 1319 C C . GLY A 1 173 ? -16.562 -23.281 2.529 1 58.16 173 GLY A C 1
ATOM 1320 O O . GLY A 1 173 ? -17.734 -22.891 2.471 1 58.16 173 GLY A O 1
ATOM 1321 N N . VAL A 1 174 ? -16.031 -24.125 1.496 1 53.31 174 VAL A N 1
ATOM 1322 C CA . VAL A 1 174 ? -16.938 -24.812 0.575 1 53.31 174 VAL A CA 1
ATOM 1323 C C . VAL A 1 174 ? -16.938 -26.312 0.854 1 53.31 174 VAL A C 1
ATOM 1325 O O . VAL A 1 174 ? -15.945 -26.859 1.338 1 53.31 174 VAL A O 1
ATOM 1328 N N . MET B 1 1 ? 5.777 27.828 10.867 1 85 1 MET B N 1
ATOM 1329 C CA . MET B 1 1 ? 5.98 26.422 10.531 1 85 1 MET B CA 1
ATOM 1330 C C . MET B 1 1 ? 5.074 26 9.383 1 85 1 MET B C 1
ATOM 1332 O O . MET B 1 1 ? 3.883 26.312 9.383 1 85 1 MET B O 1
ATOM 1336 N N . ASN B 1 2 ? 5.605 25.438 8.312 1 94 2 ASN B N 1
ATOM 1337 C CA . ASN B 1 2 ? 4.855 24.984 7.148 1 94 2 ASN B CA 1
ATOM 1338 C C . ASN B 1 2 ? 4.461 23.516 7.27 1 94 2 ASN B C 1
ATOM 1340 O O . ASN B 1 2 ? 5.242 22.625 6.926 1 94 2 ASN B O 1
ATOM 1344 N N . MET B 1 3 ? 3.215 23.281 7.754 1 97.31 3 MET B N 1
ATOM 1345 C CA . MET B 1 3 ? 2.705 21.922 7.906 1 97.31 3 MET B CA 1
ATOM 1346 C C . MET B 1 3 ? 1.882 21.516 6.691 1 97.31 3 MET B C 1
ATOM 1348 O O . MET B 1 3 ? 1.167 22.328 6.113 1 97.31 3 MET B O 1
ATOM 1352 N N . LEU B 1 4 ? 2.012 20.266 6.316 1 98.81 4 LEU B N 1
ATOM 1353 C CA . LEU B 1 4 ? 1.251 19.703 5.207 1 98.81 4 LEU B CA 1
ATOM 1354 C C . LEU B 1 4 ? 0.405 18.531 5.668 1 98.81 4 LEU B C 1
ATOM 1356 O O . LEU B 1 4 ? 0.898 17.641 6.375 1 98.81 4 LEU B O 1
ATOM 1360 N N . VAL B 1 5 ? -0.861 18.578 5.398 1 98.88 5 VAL B N 1
ATOM 1361 C CA . VAL B 1 5 ? -1.744 17.438 5.605 1 98.88 5 VAL B CA 1
ATOM 1362 C C . VAL B 1 5 ? -1.897 16.656 4.301 1 98.88 5 VAL B C 1
ATOM 1364 O O . VAL B 1 5 ? -2.158 17.25 3.25 1 98.88 5 VAL B O 1
ATOM 1367 N N . ILE B 1 6 ? -1.658 15.367 4.352 1 98.94 6 ILE B N 1
ATOM 1368 C CA . ILE B 1 6 ? -1.895 14.5 3.197 1 98.94 6 ILE B CA 1
ATOM 1369 C C . ILE B 1 6 ? -3.057 13.555 3.49 1 98.94 6 ILE B C 1
ATOM 1371 O O . ILE B 1 6 ? -2.941 12.664 4.336 1 98.94 6 ILE B O 1
ATOM 1375 N N . ASN B 1 7 ? -4.145 13.828 2.807 1 98.81 7 ASN B N 1
ATOM 1376 C CA . ASN B 1 7 ? -5.293 12.93 2.85 1 98.81 7 ASN B CA 1
ATOM 1377 C C . ASN B 1 7 ? -5.102 11.727 1.931 1 98.81 7 ASN B C 1
ATOM 1379 O O . ASN B 1 7 ? -5.148 11.867 0.707 1 98.81 7 ASN B O 1
ATOM 1383 N N . GLY B 1 8 ? -5.027 10.57 2.51 1 98.56 8 GLY B N 1
ATOM 1384 C CA . GLY B 1 8 ? -4.645 9.375 1.771 1 98.56 8 GLY B CA 1
ATOM 1385 C C . GLY B 1 8 ? -5.836 8.586 1.256 1 98.56 8 GLY B C 1
ATOM 1386 O O . GLY B 1 8 ? -5.668 7.5 0.698 1 98.56 8 GLY B O 1
ATOM 1387 N N . THR B 1 9 ? -7.047 9.094 1.467 1 97.56 9 THR B N 1
ATOM 1388 C CA . THR B 1 9 ? -8.195 8.383 0.908 1 97.56 9 THR B CA 1
ATOM 1389 C C . THR B 1 9 ? -8.398 8.758 -0.555 1 97.56 9 THR B C 1
ATOM 1391 O O . THR B 1 9 ? -8.258 9.93 -0.927 1 97.56 9 THR B O 1
ATOM 1394 N N . PRO B 1 10 ? -8.672 7.754 -1.371 1 95.75 10 PRO B N 1
ATOM 1395 C CA . PRO B 1 10 ? -9.039 8.062 -2.758 1 95.75 10 PRO B CA 1
ATOM 1396 C C . PRO B 1 10 ? -10.516 8.406 -2.922 1 95.75 10 PRO B C 1
ATOM 1398 O O . PRO B 1 10 ? -10.945 8.789 -4.012 1 95.75 10 PRO B O 1
ATOM 1401 N N . ARG B 1 11 ? -11.281 8.266 -1.89 1 95.06 11 ARG B N 1
ATOM 1402 C CA . ARG B 1 11 ? -12.727 8.5 -1.955 1 95.06 11 ARG B CA 1
ATOM 1403 C C . ARG B 1 11 ? -13.055 9.969 -1.737 1 95.06 11 ARG B C 1
ATOM 1405 O O . ARG B 1 11 ? -12.578 10.586 -0.779 1 95.06 11 ARG B O 1
ATOM 1412 N N . LYS B 1 12 ? -13.953 10.469 -2.508 1 93.06 12 LYS B N 1
ATOM 1413 C CA . LYS B 1 12 ? -14.281 11.891 -2.473 1 93.06 12 LYS B CA 1
ATOM 1414 C C . LYS B 1 12 ? -15.172 12.219 -1.279 1 93.06 12 LYS B C 1
ATOM 1416 O O . LYS B 1 12 ? -15.219 13.367 -0.83 1 93.06 12 LYS B O 1
ATOM 1421 N N . HIS B 1 13 ? -15.898 11.227 -0.889 1 89.06 13 HIS B N 1
ATOM 1422 C CA . HIS B 1 13 ? -16.844 11.461 0.191 1 89.06 13 HIS B CA 1
ATOM 1423 C C . HIS B 1 13 ? -16.609 10.5 1.352 1 89.06 13 HIS B C 1
ATOM 1425 O O . HIS B 1 13 ? -17.547 10.18 2.094 1 89.06 13 HIS B O 1
ATOM 1431 N N . GLY B 1 14 ? -15.516 10.656 2.047 1 89.69 14 GLY B N 1
ATOM 1432 C CA . GLY B 1 14 ? -15.227 9.695 3.098 1 89.69 14 GLY B CA 1
ATOM 1433 C C . GLY B 1 14 ? -14.805 10.344 4.402 1 89.69 14 GLY B C 1
ATOM 1434 O O . GLY B 1 14 ? -14.523 11.547 4.441 1 89.69 14 GLY B O 1
ATOM 1435 N N . ARG B 1 15 ? -14.766 9.555 5.43 1 96.12 15 ARG B N 1
ATOM 1436 C CA . ARG B 1 15 ? -14.453 9.984 6.789 1 96.12 15 ARG B CA 1
ATOM 1437 C C . ARG B 1 15 ? -13.016 10.5 6.883 1 96.12 15 ARG B C 1
ATOM 1439 O O . ARG B 1 15 ? -12.75 11.477 7.578 1 96.12 15 ARG B O 1
ATOM 1446 N N . THR B 1 16 ? -12.164 9.875 6.152 1 98.12 16 THR B N 1
ATOM 1447 C CA . THR B 1 16 ? -10.766 10.273 6.18 1 98.12 16 THR B CA 1
ATOM 1448 C C . THR B 1 16 ? -10.602 11.695 5.645 1 98.12 16 THR B C 1
ATOM 1450 O O . THR B 1 16 ? -9.859 12.492 6.219 1 98.12 16 THR B O 1
ATOM 1453 N N . ARG B 1 17 ? -11.305 11.984 4.586 1 97.88 17 ARG B N 1
ATOM 1454 C CA . ARG B 1 17 ? -11.234 13.32 4.012 1 97.88 17 ARG B CA 1
ATOM 1455 C C . ARG B 1 17 ? -11.766 14.367 4.984 1 97.88 17 ARG B C 1
ATOM 1457 O O . ARG B 1 17 ? -11.203 15.461 5.098 1 97.88 17 ARG B O 1
ATOM 1464 N N . ILE B 1 18 ? -12.859 14.078 5.652 1 98.06 18 ILE B N 1
ATOM 1465 C CA . ILE B 1 18 ? -13.438 14.984 6.637 1 98.06 18 ILE B CA 1
ATOM 1466 C C . ILE B 1 18 ? -12.406 15.312 7.707 1 98.06 18 ILE B C 1
ATOM 1468 O O . ILE B 1 18 ? -12.188 16.484 8.031 1 98.06 18 ILE B O 1
ATOM 1472 N N . ALA B 1 19 ? -11.734 14.305 8.227 1 98.5 19 ALA B N 1
ATOM 1473 C CA . ALA B 1 19 ? -10.734 14.492 9.273 1 98.5 19 ALA B CA 1
ATOM 1474 C C . ALA B 1 19 ? -9.555 15.32 8.766 1 98.5 19 ALA B C 1
ATOM 1476 O O . ALA B 1 19 ? -9.109 16.25 9.43 1 98.5 19 ALA B O 1
ATOM 1477 N N . ALA B 1 20 ? -9.07 14.977 7.578 1 98.75 20 ALA B N 1
ATOM 1478 C CA . ALA B 1 20 ? -7.941 15.695 6.992 1 98.75 20 ALA B CA 1
ATOM 1479 C C . ALA B 1 20 ? -8.281 17.172 6.766 1 98.75 20 ALA B C 1
ATOM 1481 O O . ALA B 1 20 ? -7.484 18.047 7.078 1 98.75 20 ALA B O 1
ATOM 1482 N N . SER B 1 21 ? -9.453 17.406 6.207 1 98.38 21 SER B N 1
ATOM 1483 C CA . SER B 1 21 ? -9.906 18.766 5.941 1 98.38 21 SER B CA 1
ATOM 1484 C C . SER B 1 21 ? -10.055 19.562 7.23 1 98.38 21 SER B C 1
ATOM 1486 O O . SER B 1 21 ? -9.695 20.75 7.281 1 98.38 21 SER B O 1
ATOM 1488 N N . TYR B 1 22 ? -10.586 18.922 8.242 1 98.62 22 TYR B N 1
ATOM 1489 C CA . TYR B 1 22 ? -10.727 19.562 9.539 1 98.62 22 TYR B CA 1
ATOM 1490 C C . TYR B 1 22 ? -9.375 20.016 10.078 1 98.62 22 TYR B C 1
ATOM 1492 O O . TYR B 1 22 ? -9.219 21.172 10.492 1 98.62 22 TYR B O 1
ATOM 1500 N N . ILE B 1 23 ? -8.391 19.125 10.07 1 98.62 23 ILE B N 1
ATOM 1501 C CA . ILE B 1 23 ? -7.062 19.438 10.602 1 98.62 23 ILE B CA 1
ATOM 1502 C C . ILE B 1 23 ? -6.422 20.547 9.789 1 98.62 23 ILE B C 1
ATOM 1504 O O . ILE B 1 23 ? -5.867 21.5 10.352 1 98.62 23 ILE B O 1
ATOM 1508 N N . ALA B 1 24 ? -6.531 20.422 8.445 1 98.5 24 ALA B N 1
ATOM 1509 C CA . ALA B 1 24 ? -5.945 21.438 7.57 1 98.5 24 ALA B CA 1
ATOM 1510 C C . ALA B 1 24 ? -6.559 22.797 7.824 1 98.5 24 ALA B C 1
ATOM 1512 O O . ALA B 1 24 ? -5.844 23.812 7.879 1 98.5 24 ALA B O 1
ATOM 1513 N N . ALA B 1 25 ? -7.855 22.859 7.996 1 97.94 25 ALA B N 1
ATOM 1514 C CA . ALA B 1 25 ? -8.555 24.125 8.227 1 97.94 25 ALA B CA 1
ATOM 1515 C C . ALA B 1 25 ? -8.211 24.703 9.602 1 97.94 25 ALA B C 1
ATOM 1517 O O . ALA B 1 25 ? -7.93 25.891 9.727 1 97.94 25 ALA B O 1
ATOM 1518 N N . LEU B 1 26 ? -8.25 23.859 10.578 1 97.19 26 LEU B N 1
ATOM 1519 C CA . LEU B 1 26 ? -8.031 24.281 11.953 1 97.19 26 LEU B CA 1
ATOM 1520 C C . LEU B 1 26 ? -6.652 24.906 12.117 1 97.19 26 LEU B C 1
ATOM 1522 O O . LEU B 1 26 ? -6.5 25.906 12.82 1 97.19 26 LEU B O 1
ATOM 1526 N N . TYR B 1 27 ? -5.668 24.375 11.414 1 97.38 27 TYR B N 1
ATOM 1527 C CA . TYR B 1 27 ? -4.293 24.812 11.625 1 97.38 27 TYR B CA 1
ATOM 1528 C C . TYR B 1 27 ? -3.787 25.594 10.422 1 97.38 27 TYR B C 1
ATOM 1530 O O . TYR B 1 27 ? -2.594 25.891 10.32 1 97.38 27 TYR B O 1
ATOM 1538 N N . HIS B 1 28 ? -4.672 25.938 9.477 1 96.56 28 HIS B N 1
ATOM 1539 C CA . HIS B 1 28 ? -4.363 26.75 8.305 1 96.56 28 HIS B CA 1
ATOM 1540 C C . HIS B 1 28 ? -3.143 26.203 7.566 1 96.56 28 HIS B C 1
ATOM 1542 O O . HIS B 1 28 ? -2.207 26.953 7.273 1 96.56 28 HIS B O 1
ATOM 1548 N N . THR B 1 29 ? -3.217 24.859 7.285 1 96.94 29 THR B N 1
ATOM 1549 C CA . THR B 1 29 ? -2.104 24.172 6.645 1 96.94 29 THR B CA 1
ATOM 1550 C C . THR B 1 29 ? -2.447 23.828 5.199 1 96.94 29 THR B C 1
ATOM 1552 O O . THR B 1 29 ? -3.621 23.812 4.82 1 96.94 29 THR B O 1
ATOM 1555 N N . ASP B 1 30 ? -1.405 23.578 4.371 1 97.5 30 ASP B N 1
ATOM 1556 C CA . ASP B 1 30 ? -1.595 23.016 3.039 1 97.5 30 ASP B CA 1
ATOM 1557 C C . ASP B 1 30 ? -2.191 21.625 3.113 1 97.5 30 ASP B C 1
ATOM 1559 O O . ASP B 1 30 ? -2.012 20.906 4.109 1 97.5 30 ASP B O 1
ATOM 1563 N N . LEU B 1 31 ? -2.967 21.297 2.068 1 98.62 31 LEU B N 1
ATOM 1564 C CA . LEU B 1 31 ? -3.633 20 2.002 1 98.62 31 LEU B CA 1
ATOM 1565 C C . LEU B 1 31 ? -3.434 19.359 0.634 1 98.62 31 LEU B C 1
ATOM 1567 O O . LEU B 1 31 ? -3.744 19.969 -0.394 1 98.62 31 LEU B O 1
ATOM 1571 N N . ILE B 1 32 ? -2.783 18.234 0.608 1 98.81 32 ILE B N 1
ATOM 1572 C CA . ILE B 1 32 ? -2.852 17.359 -0.559 1 98.81 32 ILE B CA 1
ATOM 1573 C C . ILE B 1 32 ? -3.957 16.328 -0.364 1 98.81 32 ILE B C 1
ATOM 1575 O O . ILE B 1 32 ? -3.846 15.445 0.491 1 98.81 32 ILE B O 1
ATOM 1579 N N . ASP B 1 33 ? -4.984 16.469 -1.06 1 98.69 33 ASP B N 1
ATOM 1580 C CA . ASP B 1 33 ? -6.141 15.586 -1.016 1 98.69 33 ASP B CA 1
ATOM 1581 C C . ASP B 1 33 ? -6.102 14.578 -2.162 1 98.69 33 ASP B C 1
ATOM 1583 O O . ASP B 1 33 ? -6.473 14.898 -3.293 1 98.69 33 ASP B O 1
ATOM 1587 N N . LEU B 1 34 ? -5.797 13.32 -1.865 1 98.38 34 LEU B N 1
ATOM 1588 C CA . LEU B 1 34 ? -5.562 12.344 -2.922 1 98.38 34 LEU B CA 1
ATOM 1589 C C . LEU B 1 34 ? -6.871 11.945 -3.594 1 98.38 34 LEU B C 1
ATOM 1591 O O . LEU B 1 34 ? -6.867 11.305 -4.648 1 98.38 34 LEU B O 1
ATOM 1595 N N . SER B 1 35 ? -8.008 12.273 -3.01 1 97 35 SER B N 1
ATOM 1596 C CA . SER B 1 35 ? -9.273 12.047 -3.697 1 97 35 SER B CA 1
ATOM 1597 C C . SER B 1 35 ? -9.438 12.984 -4.887 1 97 35 SER B C 1
ATOM 1599 O O . SER B 1 35 ? -10.234 12.719 -5.785 1 97 35 SER B O 1
ATOM 1601 N N . GLU B 1 36 ? -8.68 14.078 -4.887 1 96.44 36 GLU B N 1
ATOM 1602 C CA . GLU B 1 36 ? -8.75 15.062 -5.961 1 96.44 36 GLU B CA 1
ATOM 1603 C C . GLU B 1 36 ? -7.406 15.211 -6.668 1 96.44 36 GLU B C 1
ATOM 1605 O O . GLU B 1 36 ? -7.355 15.531 -7.855 1 96.44 36 GLU B O 1
ATOM 1610 N N . PHE B 1 37 ? -6.359 15.039 -5.941 1 97.06 37 PHE B N 1
ATOM 1611 C CA . PHE B 1 37 ? -5 15.07 -6.461 1 97.06 37 PHE B CA 1
ATOM 1612 C C . PHE B 1 37 ? -4.605 13.711 -7.031 1 97.06 37 PHE B C 1
ATOM 1614 O O . PHE B 1 37 ? -3.82 12.984 -6.426 1 97.06 37 PHE B O 1
ATOM 1621 N N . VAL B 1 38 ? -5.055 13.383 -8.172 1 92.62 38 VAL B N 1
ATOM 1622 C CA . VAL B 1 38 ? -4.957 12.023 -8.703 1 92.62 38 VAL B CA 1
ATOM 1623 C C . VAL B 1 38 ? -3.604 11.828 -9.383 1 92.62 38 VAL B C 1
ATOM 1625 O O . VAL B 1 38 ? -3.262 12.555 -10.32 1 92.62 38 VAL B O 1
ATOM 1628 N N . LEU B 1 39 ? -2.85 10.945 -8.945 1 97.19 39 LEU B N 1
ATOM 1629 C CA . LEU B 1 39 ? -1.564 10.547 -9.508 1 97.19 39 LEU B CA 1
ATOM 1630 C C . LEU B 1 39 ? -1.719 9.312 -10.398 1 97.19 39 LEU B C 1
ATOM 1632 O O . LEU B 1 39 ? -2.617 8.5 -10.18 1 97.19 39 LEU B O 1
ATOM 1636 N N . PRO B 1 40 ? -0.898 9.219 -11.438 1 96.19 40 PRO B N 1
ATOM 1637 C CA . PRO B 1 40 ? -0.84 7.914 -12.102 1 96.19 40 PRO B CA 1
ATOM 1638 C C . PRO B 1 40 ? -0.282 6.82 -11.195 1 96.19 40 PRO B C 1
ATOM 1640 O O . PRO B 1 40 ? 0.319 7.117 -10.156 1 96.19 40 PRO B O 1
ATOM 1643 N N . VAL B 1 41 ? -0.593 5.578 -11.539 1 97 41 VAL B N 1
ATOM 1644 C CA . VAL B 1 41 ? 0.083 4.496 -10.836 1 97 41 VAL B CA 1
ATOM 1645 C C . VAL B 1 41 ? 1.586 4.566 -11.094 1 97 41 VAL B C 1
ATOM 1647 O O . VAL B 1 41 ? 2.018 4.676 -12.25 1 97 41 VAL B O 1
ATOM 1650 N N . PHE B 1 42 ? 2.352 4.605 -10.078 1 97.75 42 PHE B N 1
ATOM 1651 C CA . PHE B 1 42 ? 3.805 4.633 -10.172 1 97.75 42 PHE B CA 1
ATOM 1652 C C . PHE B 1 42 ? 4.316 3.49 -11.039 1 97.75 42 PHE B C 1
ATOM 1654 O O . PHE B 1 42 ? 3.904 2.342 -10.867 1 97.75 42 PHE B O 1
ATOM 1661 N N . ASN B 1 43 ? 5.262 3.816 -11.953 1 95.44 43 ASN B N 1
ATOM 1662 C CA . ASN B 1 43 ? 5.812 2.75 -12.789 1 95.44 43 ASN B CA 1
ATOM 1663 C C . ASN B 1 43 ? 7.336 2.809 -12.844 1 95.44 43 ASN B C 1
ATOM 1665 O O . ASN B 1 43 ? 7.965 2.012 -13.539 1 95.44 43 ASN B O 1
ATOM 1669 N N . GLY B 1 44 ? 7.938 3.779 -12.18 1 93.31 44 GLY B N 1
ATOM 1670 C CA . GLY B 1 44 ? 9.383 3.863 -12.039 1 93.31 44 GLY B CA 1
ATOM 1671 C C . GLY B 1 44 ? 10.062 4.48 -13.25 1 93.31 44 GLY B C 1
ATOM 1672 O O . GLY B 1 44 ? 11.289 4.566 -13.297 1 93.31 44 GLY B O 1
ATOM 1673 N N . GLU B 1 45 ? 9.266 4.828 -14.211 1 93.81 45 GLU B N 1
ATOM 1674 C CA . GLU B 1 45 ? 9.844 5.406 -15.422 1 93.81 45 GLU B CA 1
ATOM 1675 C C . GLU B 1 45 ? 10.141 6.895 -15.242 1 93.81 45 GLU B C 1
ATOM 1677 O O . GLU B 1 45 ? 9.391 7.602 -14.562 1 93.81 45 GLU B O 1
ATOM 1682 N N . ALA B 1 46 ? 11.148 7.402 -15.875 1 92.56 46 ALA B N 1
ATOM 1683 C CA . ALA B 1 46 ? 11.617 8.781 -15.75 1 92.56 46 ALA B CA 1
ATOM 1684 C C . ALA B 1 46 ? 10.555 9.766 -16.234 1 92.56 46 ALA B C 1
ATOM 1686 O O . ALA B 1 46 ? 10.438 10.867 -15.695 1 92.56 46 ALA B O 1
ATOM 1687 N N . GLU B 1 47 ? 9.805 9.336 -17.188 1 94.81 47 GLU B N 1
ATOM 1688 C CA . GLU B 1 47 ? 8.797 10.211 -17.766 1 94.81 47 GLU B CA 1
ATOM 1689 C C . GLU B 1 47 ? 7.766 10.641 -16.719 1 94.81 47 GLU B C 1
ATOM 1691 O O . GLU B 1 47 ? 7.219 11.742 -16.797 1 94.81 47 GLU B O 1
ATOM 1696 N N . GLN B 1 48 ? 7.508 9.781 -15.758 1 95.31 48 GLN B N 1
ATOM 1697 C CA . GLN B 1 48 ? 6.512 10.125 -14.75 1 95.31 48 GLN B CA 1
ATOM 1698 C C . GLN B 1 48 ? 7.012 11.25 -13.844 1 95.31 48 GLN B C 1
ATOM 1700 O O . GLN B 1 48 ? 6.215 12.008 -13.289 1 95.31 48 GLN B O 1
ATOM 1705 N N . SER B 1 49 ? 8.32 11.312 -13.703 1 92.62 49 SER B N 1
ATOM 1706 C CA . SER B 1 49 ? 8.883 12.359 -12.859 1 92.62 49 SER B CA 1
ATOM 1707 C C . SER B 1 49 ? 8.695 13.734 -13.484 1 92.62 49 SER B C 1
ATOM 1709 O O . SER B 1 49 ? 8.789 14.75 -12.789 1 92.62 49 SER B O 1
ATOM 1711 N N . GLU B 1 50 ? 8.469 13.734 -14.75 1 95.62 50 GLU B N 1
ATOM 1712 C CA . GLU B 1 50 ? 8.312 15 -15.469 1 95.62 50 GLU B CA 1
ATOM 1713 C C . GLU B 1 50 ? 6.875 15.492 -15.422 1 95.62 50 GLU B C 1
ATOM 1715 O O . GLU B 1 50 ? 6.59 16.625 -15.805 1 95.62 50 GLU B O 1
ATOM 1720 N N . LEU B 1 51 ? 5.98 14.648 -14.992 1 97.25 51 LEU B N 1
ATOM 1721 C CA . LEU B 1 51 ? 4.582 15.055 -14.883 1 97.25 51 LEU B CA 1
ATOM 1722 C C . LEU B 1 51 ? 4.422 16.156 -13.844 1 97.25 51 LEU B C 1
ATOM 1724 O O . LEU B 1 51 ? 4.984 16.078 -12.75 1 97.25 51 LEU B O 1
ATOM 1728 N N . LEU B 1 52 ? 3.668 17.188 -14.133 1 97.31 52 LEU B N 1
ATOM 1729 C CA . LEU B 1 52 ? 3.494 18.375 -13.289 1 97.31 52 LEU B CA 1
ATOM 1730 C C . LEU B 1 52 ? 2.959 17.984 -11.914 1 97.31 52 LEU B C 1
ATOM 1732 O O . LEU B 1 52 ? 3.42 18.5 -10.891 1 97.31 52 LEU B O 1
ATOM 1736 N N . LYS B 1 53 ? 1.996 17.078 -11.859 1 97.62 53 LYS B N 1
ATOM 1737 C CA . LYS B 1 53 ? 1.403 16.672 -10.586 1 97.62 53 LYS B CA 1
ATOM 1738 C C . LYS B 1 53 ? 2.424 15.953 -9.703 1 97.62 53 LYS B C 1
ATOM 1740 O O . LYS B 1 53 ? 2.402 16.094 -8.477 1 97.62 53 LYS B O 1
ATOM 1745 N N . VAL B 1 54 ? 3.279 15.133 -10.336 1 98.31 54 VAL B N 1
ATOM 1746 C CA . VAL B 1 54 ? 4.32 14.43 -9.594 1 98.31 54 VAL B CA 1
ATOM 1747 C C . VAL B 1 54 ? 5.332 15.438 -9.047 1 98.31 54 VAL B C 1
ATOM 1749 O O . VAL B 1 54 ? 5.742 15.352 -7.891 1 98.31 54 VAL B O 1
ATOM 1752 N N . GLN B 1 55 ? 5.68 16.406 -9.844 1 98.38 55 GLN B N 1
ATOM 1753 C CA . GLN B 1 55 ? 6.59 17.453 -9.398 1 98.38 55 GLN B CA 1
ATOM 1754 C C . GLN B 1 55 ? 5.973 18.281 -8.273 1 98.38 55 GLN B C 1
ATOM 1756 O O . GLN B 1 55 ? 6.656 18.609 -7.301 1 98.38 55 GLN B O 1
ATOM 1761 N N . GLU B 1 56 ? 4.711 18.578 -8.461 1 98.56 56 GLU B N 1
ATOM 1762 C CA . GLU B 1 56 ? 4.012 19.328 -7.418 1 98.56 56 GLU B CA 1
ATOM 1763 C C . GLU B 1 56 ? 4.008 18.562 -6.098 1 98.56 56 GLU B C 1
ATOM 1765 O O . GLU B 1 56 ? 4.258 19.141 -5.035 1 98.56 56 GLU B O 1
ATOM 1770 N N . LEU B 1 57 ? 3.715 17.281 -6.141 1 98.75 57 LEU B N 1
ATOM 1771 C CA . LEU B 1 57 ? 3.76 16.438 -4.953 1 98.75 57 LEU B CA 1
ATOM 1772 C C . LEU B 1 57 ? 5.121 16.531 -4.27 1 98.75 57 LEU B C 1
ATOM 1774 O O . LEU B 1 57 ? 5.199 16.797 -3.072 1 98.75 57 LEU B O 1
ATOM 1778 N N . LYS B 1 58 ? 6.145 16.281 -5.047 1 98.56 58 LYS B N 1
ATOM 1779 C CA . LYS B 1 58 ? 7.504 16.297 -4.512 1 98.56 58 LYS B CA 1
ATOM 1780 C C . LYS B 1 58 ? 7.844 17.656 -3.9 1 98.56 58 LYS B C 1
ATOM 1782 O O . LYS B 1 58 ? 8.414 17.719 -2.809 1 98.56 58 LYS B O 1
ATOM 1787 N N . GLN B 1 59 ? 7.484 18.688 -4.562 1 98.38 59 GLN B N 1
ATOM 1788 C CA . GLN B 1 59 ? 7.789 20.047 -4.105 1 98.38 59 GLN B CA 1
ATOM 1789 C C . GLN B 1 59 ? 7.066 20.359 -2.801 1 98.38 59 GLN B C 1
ATOM 1791 O O . GLN B 1 59 ? 7.668 20.875 -1.86 1 98.38 59 GLN B O 1
ATOM 1796 N N . ARG B 1 60 ? 5.812 20.047 -2.74 1 98.56 60 ARG B N 1
ATOM 1797 C CA . ARG B 1 60 ? 5.012 20.375 -1.563 1 98.56 60 ARG B CA 1
ATOM 1798 C C . ARG B 1 60 ? 5.48 19.578 -0.349 1 98.56 60 ARG B C 1
ATOM 1800 O O . ARG B 1 60 ? 5.551 20.109 0.76 1 98.56 60 ARG B O 1
ATOM 1807 N N . VAL B 1 61 ? 5.812 18.328 -0.519 1 98.75 61 VAL B N 1
ATOM 1808 C CA . VAL B 1 61 ? 6.32 17.516 0.583 1 98.75 61 VAL B CA 1
ATOM 1809 C C . VAL B 1 61 ? 7.688 18.031 1.021 1 98.75 61 VAL B C 1
ATOM 1811 O O . VAL B 1 61 ? 7.965 18.141 2.217 1 98.75 61 VAL B O 1
ATOM 1814 N N . THR B 1 62 ? 8.531 18.391 0.049 1 98.12 62 THR B N 1
ATOM 1815 C CA . THR B 1 62 ? 9.859 18.891 0.357 1 98.12 62 THR B CA 1
ATOM 1816 C C . THR B 1 62 ? 9.773 20.188 1.174 1 98.12 62 THR B C 1
ATOM 1818 O O . THR B 1 62 ? 10.508 20.359 2.154 1 98.12 62 THR B O 1
ATOM 1821 N N . LYS B 1 63 ? 8.898 21.016 0.863 1 97.38 63 LYS B N 1
ATOM 1822 C CA . LYS B 1 63 ? 8.805 22.344 1.46 1 97.38 63 LYS B CA 1
ATOM 1823 C C . LYS B 1 63 ? 8.203 22.281 2.863 1 97.38 63 LYS B C 1
ATOM 1825 O O . LYS B 1 63 ? 8.391 23.188 3.668 1 97.38 63 LYS B O 1
ATOM 1830 N N . ALA B 1 64 ? 7.465 21.25 3.174 1 97.69 64 ALA B N 1
ATOM 1831 C CA . ALA B 1 64 ? 6.789 21.141 4.465 1 97.69 64 ALA B CA 1
ATOM 1832 C C . ALA B 1 64 ? 7.797 20.891 5.586 1 97.69 64 ALA B C 1
ATOM 1834 O O . ALA B 1 64 ? 8.758 20.141 5.414 1 97.69 64 ALA B O 1
ATOM 1835 N N . ASP B 1 65 ? 7.551 21.516 6.723 1 96.75 65 ASP B N 1
ATOM 1836 C CA . ASP B 1 65 ? 8.367 21.297 7.91 1 96.75 65 ASP B CA 1
ATOM 1837 C C . ASP B 1 65 ? 7.914 20.047 8.664 1 96.75 65 ASP B C 1
ATOM 1839 O O . ASP B 1 65 ? 8.703 19.438 9.391 1 96.75 65 ASP B O 1
ATOM 1843 N N . ALA B 1 66 ? 6.672 19.734 8.547 1 97.94 66 ALA B N 1
ATOM 1844 C CA . ALA B 1 66 ? 6.043 18.594 9.188 1 97.94 66 ALA B CA 1
ATOM 1845 C C . ALA B 1 66 ? 4.832 18.109 8.391 1 97.94 66 ALA B C 1
ATOM 1847 O O . ALA B 1 66 ? 4.242 18.875 7.621 1 97.94 66 ALA B O 1
ATOM 1848 N N . ILE B 1 67 ? 4.504 16.875 8.609 1 98.81 67 ILE B N 1
ATOM 1849 C CA . ILE B 1 67 ? 3.42 16.312 7.812 1 98.81 67 ILE B CA 1
ATOM 1850 C C . ILE B 1 67 ? 2.459 15.539 8.719 1 98.81 67 ILE B C 1
ATOM 1852 O O . ILE B 1 67 ? 2.891 14.812 9.617 1 98.81 67 ILE B O 1
ATOM 1856 N N . VAL B 1 68 ? 1.187 15.758 8.578 1 98.88 68 VAL B N 1
ATOM 1857 C CA . VAL B 1 68 ? 0.14 14.883 9.094 1 98.88 68 VAL B CA 1
ATOM 1858 C C . VAL B 1 68 ? -0.352 13.953 7.984 1 98.88 68 VAL B C 1
ATOM 1860 O O . VAL B 1 68 ? -0.884 14.422 6.973 1 98.88 68 VAL B O 1
ATOM 1863 N N . LEU B 1 69 ? -0.133 12.719 8.164 1 98.94 69 LEU B N 1
ATOM 1864 C CA . LEU B 1 69 ? -0.429 11.703 7.152 1 98.94 69 LEU B CA 1
ATOM 1865 C C . LEU B 1 69 ? -1.635 10.867 7.562 1 98.94 69 LEU B C 1
ATOM 1867 O O . LEU B 1 69 ? -1.616 10.211 8.609 1 98.94 69 LEU B O 1
ATOM 1871 N N . LEU B 1 70 ? -2.688 10.914 6.793 1 98.88 70 LEU B N 1
ATOM 1872 C CA . LEU B 1 70 ? -3.906 10.172 7.102 1 98.88 70 LEU B CA 1
ATOM 1873 C C . LEU B 1 70 ? -4.176 9.102 6.051 1 98.88 70 LEU B C 1
ATOM 1875 O O . LEU B 1 70 ? -3.984 9.336 4.855 1 98.88 70 LEU B O 1
ATOM 1879 N N . SER B 1 71 ? -4.676 8.008 6.492 1 98.75 71 SER B N 1
ATOM 1880 C CA . SER B 1 71 ? -5.148 6.965 5.59 1 98.75 71 SER B CA 1
ATOM 1881 C C . SER B 1 71 ? -6.402 6.289 6.133 1 98.75 71 SER B C 1
ATOM 1883 O O . SER B 1 71 ? -6.539 6.098 7.34 1 98.75 71 SER B O 1
ATOM 1885 N N . PRO B 1 72 ? -7.344 5.977 5.234 1 97.94 72 PRO B N 1
ATOM 1886 C CA . PRO B 1 72 ? -8.273 4.918 5.645 1 97.94 72 PRO B CA 1
ATOM 1887 C C . PRO B 1 72 ? -7.582 3.57 5.836 1 97.94 72 PRO B C 1
ATOM 1889 O O . PRO B 1 72 ? -6.414 3.41 5.469 1 97.94 72 PRO B O 1
ATOM 1892 N N . GLU B 1 73 ? -8.266 2.707 6.527 1 97.75 73 GLU B N 1
ATOM 1893 C CA . GLU B 1 73 ? -7.812 1.319 6.539 1 97.75 73 GLU B CA 1
ATOM 1894 C C . GLU B 1 73 ? -8.594 0.477 5.535 1 97.75 73 GLU B C 1
ATOM 1896 O O . GLU B 1 73 ? -9.789 0.25 5.703 1 97.75 73 GLU B O 1
ATOM 1901 N N . TYR B 1 74 ? -7.941 0.075 4.461 1 97.25 74 TYR B N 1
ATOM 1902 C CA . TYR B 1 74 ? -8.469 -0.886 3.5 1 97.25 74 TYR B CA 1
ATOM 1903 C C . TYR B 1 74 ? -7.77 -2.232 3.639 1 97.25 74 TYR B C 1
ATOM 1905 O O . TYR B 1 74 ? -6.547 -2.318 3.518 1 97.25 74 TYR B O 1
ATOM 1913 N N . HIS B 1 75 ? -8.586 -3.252 3.975 1 97.31 75 HIS B N 1
ATOM 1914 C CA . HIS B 1 75 ? -8.086 -4.613 4.105 1 97.31 75 HIS B CA 1
ATOM 1915 C C . HIS B 1 75 ? -6.898 -4.676 5.059 1 97.31 75 HIS B C 1
ATOM 1917 O O . HIS B 1 75 ? -5.859 -5.25 4.727 1 97.31 75 HIS B O 1
ATOM 1923 N N . SER B 1 76 ? -7.004 -3.957 6.156 1 96.88 76 SER B N 1
ATOM 1924 C CA . SER B 1 76 ? -6.035 -4 7.246 1 96.88 76 SER B CA 1
ATOM 1925 C C . SER B 1 76 ? -4.734 -3.309 6.855 1 96.88 76 SER B C 1
ATOM 1927 O O . SER B 1 76 ? -3.68 -3.588 7.43 1 96.88 76 SER B O 1
ATOM 1929 N N . GLY B 1 77 ? -4.75 -2.418 5.957 1 97.81 77 GLY B N 1
ATOM 1930 C CA . GLY B 1 77 ? -3.584 -1.647 5.555 1 97.81 77 GLY B CA 1
ATOM 1931 C C . GLY B 1 77 ? -3.926 -0.245 5.086 1 97.81 77 GLY B C 1
ATOM 1932 O O . GLY B 1 77 ? -5.102 0.097 4.945 1 97.81 77 GLY B O 1
ATOM 1933 N N . MET B 1 78 ? -2.861 0.587 4.867 1 98.69 78 MET B N 1
ATOM 1934 C CA . MET B 1 78 ? -3.102 1.903 4.281 1 98.69 78 MET B CA 1
ATOM 1935 C C . MET B 1 78 ? -3.67 1.775 2.873 1 98.69 78 MET B C 1
ATOM 1937 O O . MET B 1 78 ? -3.592 0.708 2.262 1 98.69 78 MET B O 1
ATOM 1941 N N . SER B 1 79 ? -4.289 2.828 2.424 1 98.56 79 SER B N 1
ATOM 1942 C CA . SER B 1 79 ? -4.867 2.787 1.084 1 98.56 79 SER B CA 1
ATOM 1943 C C . SER B 1 79 ? -3.785 2.619 0.021 1 98.56 79 SER B C 1
ATOM 1945 O O . SER B 1 79 ? -2.66 3.094 0.192 1 98.56 79 SER B O 1
ATOM 1947 N N . GLY B 1 80 ? -4.168 1.923 -1.058 1 98.62 80 GLY B N 1
ATOM 1948 C CA . GLY B 1 80 ? -3.281 1.852 -2.209 1 98.62 80 GLY B CA 1
ATOM 1949 C C . GLY B 1 80 ? -2.928 3.213 -2.775 1 98.62 80 GLY B C 1
ATOM 1950 O O . GLY B 1 80 ? -1.815 3.418 -3.266 1 98.62 80 GLY B O 1
ATOM 1951 N N . ALA B 1 81 ? -3.873 4.133 -2.729 1 98.5 81 ALA B N 1
ATOM 1952 C CA . ALA B 1 81 ? -3.65 5.492 -3.223 1 98.5 81 ALA B CA 1
ATOM 1953 C C . ALA B 1 81 ? -2.514 6.172 -2.465 1 98.5 81 ALA B C 1
ATOM 1955 O O . ALA B 1 81 ? -1.645 6.801 -3.072 1 98.5 81 ALA B O 1
ATOM 1956 N N . LEU B 1 82 ? -2.537 6.031 -1.158 1 98.81 82 LEU B N 1
ATOM 1957 C CA . LEU B 1 82 ? -1.482 6.652 -0.367 1 98.81 82 LEU B CA 1
ATOM 1958 C C . LEU B 1 82 ? -0.138 5.98 -0.63 1 98.81 82 LEU B C 1
ATOM 1960 O O . LEU B 1 82 ? 0.871 6.66 -0.832 1 98.81 82 LEU B O 1
ATOM 1964 N N . LYS B 1 83 ? -0.133 4.613 -0.598 1 98.81 83 LYS B N 1
ATOM 1965 C CA . LYS B 1 83 ? 1.128 3.922 -0.849 1 98.81 83 LYS B CA 1
ATOM 1966 C C . LYS B 1 83 ? 1.685 4.273 -2.225 1 98.81 83 LYS B C 1
ATOM 1968 O O . LYS B 1 83 ? 2.896 4.426 -2.391 1 98.81 83 LYS B O 1
ATOM 1973 N N . ASN B 1 84 ? 0.789 4.355 -3.203 1 98.56 84 ASN B N 1
ATOM 1974 C CA . ASN B 1 84 ? 1.193 4.762 -4.543 1 98.56 84 ASN B CA 1
ATOM 1975 C C . ASN B 1 84 ? 1.834 6.145 -4.543 1 98.56 84 ASN B C 1
ATOM 1977 O O . ASN B 1 84 ? 2.875 6.352 -5.168 1 98.56 84 ASN B O 1
ATOM 1981 N N . ALA B 1 85 ? 1.251 7.082 -3.863 1 98.75 85 ALA B N 1
ATOM 1982 C CA . ALA B 1 85 ? 1.813 8.422 -3.76 1 98.75 85 ALA B CA 1
ATOM 1983 C C . ALA B 1 85 ? 3.199 8.391 -3.121 1 98.75 85 ALA B C 1
ATOM 1985 O O . ALA B 1 85 ? 4.121 9.062 -3.592 1 98.75 85 ALA B O 1
ATOM 1986 N N . LEU B 1 86 ? 3.346 7.605 -2.068 1 98.81 86 LEU B N 1
ATOM 1987 C CA . LEU B 1 86 ? 4.613 7.508 -1.35 1 98.81 86 LEU B CA 1
ATOM 1988 C C . LEU B 1 86 ? 5.68 6.852 -2.215 1 98.81 86 LEU B C 1
ATOM 1990 O O . LEU B 1 86 ? 6.871 7.129 -2.061 1 98.81 86 LEU B O 1
ATOM 1994 N N . ASP B 1 87 ? 5.293 5.98 -3.129 1 98.56 87 ASP B N 1
ATOM 1995 C CA . ASP B 1 87 ? 6.25 5.328 -4.016 1 98.56 87 ASP B CA 1
ATOM 1996 C C . ASP B 1 87 ? 6.93 6.34 -4.934 1 98.56 87 ASP B C 1
ATOM 1998 O O . ASP B 1 87 ? 8.016 6.082 -5.461 1 98.56 87 ASP B O 1
ATOM 2002 N N . PHE B 1 88 ? 6.297 7.504 -5.168 1 98.56 88 PHE B N 1
ATOM 2003 C CA . PHE B 1 88 ? 6.906 8.562 -5.965 1 98.56 88 PHE B CA 1
ATOM 2004 C C . PHE B 1 88 ? 7.945 9.328 -5.148 1 98.56 88 PHE B C 1
ATOM 2006 O O . PHE B 1 88 ? 8.711 10.117 -5.699 1 98.56 88 PHE B O 1
ATOM 2013 N N . LEU B 1 89 ? 7.98 9.141 -3.857 1 98.56 89 LEU B N 1
ATOM 2014 C CA . LEU B 1 89 ? 8.805 9.922 -2.943 1 98.56 89 LEU B CA 1
ATOM 2015 C C . LEU B 1 89 ? 9.93 9.07 -2.363 1 98.56 89 LEU B C 1
ATOM 2017 O O . LEU B 1 89 ? 10.094 7.906 -2.74 1 98.56 89 LEU B O 1
ATOM 2021 N N . SER B 1 90 ? 10.773 9.648 -1.599 1 98 90 SER B N 1
ATOM 2022 C CA . SER B 1 90 ? 11.938 8.961 -1.05 1 98 90 SER B CA 1
ATOM 2023 C C . SER B 1 90 ? 12.516 9.719 0.14 1 98 90 SER B C 1
ATOM 2025 O O . SER B 1 90 ? 11.859 10.609 0.69 1 98 90 SER B O 1
ATOM 2027 N N . SER B 1 91 ? 13.695 9.305 0.564 1 97.88 91 SER B N 1
ATOM 2028 C CA . SER B 1 91 ? 14.383 10.016 1.637 1 97.88 91 SER B CA 1
ATOM 2029 C C . SER B 1 91 ? 14.727 11.438 1.224 1 97.88 91 SER B C 1
ATOM 2031 O O . SER B 1 91 ? 14.922 12.305 2.076 1 97.88 91 SER B O 1
ATOM 2033 N N . GLU B 1 92 ? 14.734 11.711 -0.058 1 97.56 92 GLU B N 1
ATOM 2034 C CA . GLU B 1 92 ? 14.984 13.07 -0.534 1 97.56 92 GLU B CA 1
ATOM 2035 C C . GLU B 1 92 ? 13.969 14.055 0.04 1 97.56 92 GLU B C 1
ATOM 2037 O O . GLU B 1 92 ? 14.312 15.195 0.359 1 97.56 92 GLU B O 1
ATOM 2042 N N . GLN B 1 93 ? 12.711 13.609 0.225 1 98.12 93 GLN B N 1
ATOM 2043 C CA . GLN B 1 93 ? 11.656 14.492 0.708 1 98.12 93 GLN B CA 1
ATOM 2044 C C . GLN B 1 93 ? 11.43 14.305 2.207 1 98.12 93 GLN B C 1
ATOM 2046 O O . GLN B 1 93 ? 11.016 15.242 2.896 1 98.12 93 GLN B O 1
ATOM 2051 N N . PHE B 1 94 ? 11.844 13.062 2.789 1 98.12 94 PHE B N 1
ATOM 2052 C CA . PHE B 1 94 ? 11.273 12.727 4.086 1 98.12 94 PHE B CA 1
ATOM 2053 C C . PHE B 1 94 ? 12.359 12.633 5.152 1 98.12 94 PHE B C 1
ATOM 2055 O O . PHE B 1 94 ? 12.055 12.578 6.348 1 98.12 94 PHE B O 1
ATOM 2062 N N . LYS B 1 95 ? 13.633 12.586 4.77 1 97.12 95 LYS B N 1
ATOM 2063 C CA . LYS B 1 95 ? 14.672 12.305 5.75 1 97.12 95 LYS B CA 1
ATOM 2064 C C . LYS B 1 95 ? 14.562 13.234 6.957 1 97.12 95 LYS B C 1
ATOM 2066 O O . LYS B 1 95 ? 14.578 14.453 6.809 1 97.12 95 LYS B O 1
ATOM 2071 N N . TYR B 1 96 ? 14.312 12.633 8.156 1 96.56 96 TYR B N 1
ATOM 2072 C CA . TYR B 1 96 ? 14.25 13.242 9.484 1 96.56 96 TYR B CA 1
ATOM 2073 C C . TYR B 1 96 ? 13.016 14.117 9.617 1 96.56 96 TYR B C 1
ATOM 2075 O O . TYR B 1 96 ? 12.797 14.742 10.664 1 96.56 96 TYR B O 1
ATOM 2083 N N . LYS B 1 97 ? 12.148 14.234 8.57 1 97.12 97 LYS B N 1
ATOM 2084 C CA . LYS B 1 97 ? 10.953 15.062 8.625 1 97.12 97 LYS B CA 1
ATOM 2085 C C . LYS B 1 97 ? 9.945 14.508 9.625 1 97.12 97 LYS B C 1
ATOM 2087 O O . LYS B 1 97 ? 9.617 13.32 9.594 1 97.12 97 LYS B O 1
ATOM 2092 N N . PRO B 1 98 ? 9.516 15.32 10.578 1 98.12 98 PRO B N 1
ATOM 2093 C CA . PRO B 1 98 ? 8.484 14.859 11.508 1 98.12 98 PRO B CA 1
ATOM 2094 C C . PRO B 1 98 ? 7.156 14.539 10.812 1 98.12 98 PRO B C 1
ATOM 2096 O O . PRO B 1 98 ? 6.684 15.328 9.992 1 98.12 98 PRO B O 1
ATOM 2099 N N . VAL B 1 99 ? 6.605 13.398 11.172 1 98.69 99 VAL B N 1
ATOM 2100 C CA . VAL B 1 99 ? 5.348 12.953 10.578 1 98.69 99 VAL B CA 1
ATOM 2101 C C . VAL B 1 99 ? 4.422 12.422 11.672 1 98.69 99 VAL B C 1
ATOM 2103 O O . VAL B 1 99 ? 4.852 11.664 12.547 1 98.69 99 VAL B O 1
ATOM 2106 N N . ALA B 1 100 ? 3.221 12.859 11.703 1 98.88 100 ALA B N 1
ATOM 2107 C CA . ALA B 1 100 ? 2.168 12.281 12.539 1 98.88 100 ALA B CA 1
ATOM 2108 C C . ALA B 1 100 ? 1.258 11.367 11.719 1 98.88 100 ALA B C 1
ATOM 2110 O O . ALA B 1 100 ? 0.914 11.688 10.578 1 98.88 100 ALA B O 1
ATOM 2111 N N . LEU B 1 101 ? 0.844 10.289 12.32 1 98.88 101 LEU B N 1
ATOM 2112 C CA . LEU B 1 101 ? 0.037 9.297 11.609 1 98.88 101 LEU B CA 1
ATOM 2113 C C . LEU B 1 101 ? -1.372 9.234 12.188 1 98.88 101 LEU B C 1
ATOM 2115 O O . LEU B 1 101 ? -1.546 9.18 13.406 1 98.88 101 LEU B O 1
ATOM 2119 N N . LEU B 1 102 ? -2.336 9.242 11.32 1 98.69 102 LEU B N 1
ATOM 2120 C CA . LEU B 1 102 ? -3.736 9.016 11.664 1 98.69 102 LEU B CA 1
ATOM 2121 C C . LEU B 1 102 ? -4.363 7.98 10.742 1 98.69 102 LEU B C 1
ATOM 2123 O O . LEU B 1 102 ? -4.176 8.031 9.523 1 98.69 102 LEU B O 1
ATOM 2127 N N . ALA B 1 103 ? -5.039 7.023 11.297 1 98.5 103 ALA B N 1
ATOM 2128 C CA . ALA B 1 103 ? -5.832 6.07 10.523 1 98.5 103 ALA B CA 1
ATOM 2129 C C . ALA B 1 103 ? -7.32 6.234 10.812 1 98.5 103 ALA B C 1
ATOM 2131 O O . ALA B 1 103 ? -7.715 6.477 11.953 1 98.5 103 ALA B O 1
ATOM 2132 N N . VAL B 1 104 ? -8.086 6.172 9.781 1 97.06 104 VAL B N 1
ATOM 2133 C CA . VAL B 1 104 ? -9.539 6.18 9.922 1 97.06 104 VAL B CA 1
ATOM 2134 C C . VAL B 1 104 ? -10.102 4.785 9.641 1 97.06 104 VAL B C 1
ATOM 2136 O O . VAL B 1 104 ? -9.945 4.262 8.531 1 97.06 104 VAL B O 1
ATOM 2139 N N . ALA B 1 105 ? -10.742 4.238 10.664 1 92.62 105 ALA B N 1
ATOM 2140 C CA . ALA B 1 105 ? -11.195 2.852 10.57 1 92.62 105 ALA B CA 1
ATOM 2141 C C . ALA B 1 105 ? -12.711 2.783 10.422 1 92.62 105 ALA B C 1
ATOM 2143 O O . ALA B 1 105 ? -13.414 3.756 10.703 1 92.62 105 ALA B O 1
ATOM 2144 N N . GLY B 1 106 ? -13.242 1.661 9.836 1 84.12 106 GLY B N 1
ATOM 2145 C CA . GLY B 1 106 ? -14.68 1.433 9.719 1 84.12 106 GLY B CA 1
ATOM 2146 C C . GLY B 1 106 ? -15.32 0.979 11.016 1 84.12 106 GLY B C 1
ATOM 2147 O O . GLY B 1 106 ? -16.547 0.902 11.109 1 84.12 106 GLY B O 1
ATOM 2148 N N . GLY B 1 107 ? -14.664 0.707 11.969 1 72.69 107 GLY B N 1
ATOM 2149 C CA . GLY B 1 107 ? -15.219 0.296 13.242 1 72.69 107 GLY B CA 1
ATOM 2150 C C . GLY B 1 107 ? -14.391 -0.756 13.953 1 72.69 107 GLY B C 1
ATOM 2151 O O . GLY B 1 107 ? -13.508 -1.365 13.344 1 72.69 107 GLY B O 1
ATOM 2152 N N . GLY B 1 108 ? -14.531 -0.685 15.367 1 69.88 108 GLY B N 1
ATOM 2153 C CA . GLY B 1 108 ? -13.93 -1.735 16.172 1 69.88 108 GLY B CA 1
ATOM 2154 C C . GLY B 1 108 ? -12.438 -1.554 16.375 1 69.88 108 GLY B C 1
ATOM 2155 O O . GLY B 1 108 ? -11.977 -0.455 16.688 1 69.88 108 GLY B O 1
ATOM 2156 N N . LYS B 1 109 ? -11.672 -2.695 16.25 1 70.5 109 LYS B N 1
ATOM 2157 C CA . LYS B 1 109 ? -10.234 -2.732 16.516 1 70.5 109 LYS B CA 1
ATOM 2158 C C . LYS B 1 109 ? -9.438 -2.445 15.242 1 70.5 109 LYS B C 1
ATOM 2160 O O . LYS B 1 109 ? -8.258 -2.795 15.148 1 70.5 109 LYS B O 1
ATOM 2165 N N . GLY B 1 110 ? -10.094 -1.683 14.359 1 84.5 110 GLY B N 1
ATOM 2166 C CA . GLY B 1 110 ? -9.391 -1.402 13.125 1 84.5 110 GLY B CA 1
ATOM 2167 C C . GLY B 1 110 ? -8.453 -0.212 13.227 1 84.5 110 GLY B C 1
ATOM 2168 O O . GLY B 1 110 ? -8.375 0.433 14.273 1 84.5 110 GLY B O 1
ATOM 2169 N N . GLY B 1 111 ? -7.57 -0.055 12.328 1 94.19 111 GLY B N 1
ATOM 2170 C CA . GLY B 1 111 ? -6.719 1.11 12.141 1 94.19 111 GLY B CA 1
ATOM 2171 C C . GLY B 1 111 ? -5.277 0.865 12.539 1 94.19 111 GLY B C 1
ATOM 2172 O O . GLY B 1 111 ? -4.363 1.497 12.008 1 94.19 111 GLY B O 1
ATOM 2173 N N . ILE B 1 112 ? -5.105 -0.04 13.492 1 96.5 112 ILE B N 1
ATOM 2174 C CA . ILE B 1 112 ? -3.766 -0.253 14.023 1 96.5 112 ILE B CA 1
ATOM 2175 C C . ILE B 1 112 ? -2.871 -0.868 12.953 1 96.5 112 ILE B C 1
ATOM 2177 O O . ILE B 1 112 ? -1.707 -0.485 12.812 1 96.5 112 ILE B O 1
ATOM 2181 N N . ASN B 1 113 ? -3.41 -1.78 12.203 1 97.25 113 ASN B N 1
ATOM 2182 C CA . ASN B 1 113 ? -2.621 -2.377 11.125 1 97.25 113 ASN B CA 1
ATOM 2183 C C . ASN B 1 113 ? -2.217 -1.337 10.086 1 97.25 113 ASN B C 1
ATOM 2185 O O . ASN B 1 113 ? -1.087 -1.352 9.594 1 97.25 113 ASN B O 1
ATOM 2189 N N . ALA B 1 114 ? -3.139 -0.442 9.773 1 98 114 ALA B N 1
ATOM 2190 C CA . ALA B 1 114 ? -2.836 0.626 8.82 1 98 114 ALA B CA 1
ATOM 2191 C C . ALA B 1 114 ? -1.761 1.559 9.375 1 98 114 ALA B C 1
ATOM 2193 O O . ALA B 1 114 ? -0.845 1.954 8.648 1 98 114 ALA B O 1
ATOM 2194 N N . LEU B 1 115 ? -1.858 1.913 10.68 1 98.44 115 LEU B N 1
ATOM 2195 C CA . LEU B 1 115 ? -0.853 2.75 11.328 1 98.44 115 LEU B CA 1
ATOM 2196 C C . LEU B 1 115 ? 0.515 2.076 11.297 1 98.44 115 LEU B C 1
ATOM 2198 O O . LEU B 1 115 ? 1.521 2.713 10.977 1 98.44 115 LEU B O 1
ATOM 2202 N N . ASN B 1 116 ? 0.529 0.802 11.602 1 98.25 116 ASN B N 1
ATOM 2203 C CA . ASN B 1 116 ? 1.786 0.062 11.602 1 98.25 116 ASN B CA 1
ATOM 2204 C C . ASN B 1 116 ? 2.4 0.009 10.203 1 98.25 116 ASN B C 1
ATOM 2206 O O . ASN B 1 116 ? 3.611 0.163 10.047 1 98.25 116 ASN B O 1
ATOM 2210 N N . ASN B 1 117 ? 1.558 -0.223 9.258 1 98.38 117 ASN B N 1
ATOM 2211 C CA . ASN B 1 117 ? 2.012 -0.211 7.871 1 98.38 117 ASN B CA 1
ATOM 2212 C C . ASN B 1 117 ? 2.617 1.139 7.488 1 98.38 117 ASN B C 1
ATOM 2214 O O . ASN B 1 117 ? 3.732 1.199 6.973 1 98.38 117 ASN B O 1
ATOM 2218 N N . MET B 1 118 ? 1.941 2.203 7.801 1 98.81 118 MET B N 1
ATOM 2219 C CA . MET B 1 118 ? 2.418 3.551 7.504 1 98.81 118 MET B CA 1
ATOM 2220 C C . MET B 1 118 ? 3.74 3.828 8.211 1 98.81 118 MET B C 1
ATOM 2222 O O . MET B 1 118 ? 4.656 4.41 7.621 1 98.81 118 MET B O 1
ATOM 2226 N N . ARG B 1 119 ? 3.803 3.443 9.43 1 98.81 119 ARG B N 1
ATOM 2227 C CA . ARG B 1 119 ? 5.02 3.682 10.203 1 98.81 119 ARG B CA 1
ATOM 2228 C C . ARG B 1 119 ? 6.215 2.977 9.562 1 98.81 119 ARG B C 1
ATOM 2230 O O . ARG B 1 119 ? 7.301 3.551 9.461 1 98.81 119 ARG B O 1
ATOM 2237 N N . THR B 1 120 ? 6.047 1.749 9.164 1 98.56 120 THR B N 1
ATOM 2238 C CA . THR B 1 120 ? 7.117 0.984 8.539 1 98.56 120 THR B CA 1
ATOM 2239 C C . THR B 1 120 ? 7.555 1.64 7.234 1 98.56 120 THR B C 1
ATOM 2241 O O . THR B 1 120 ? 8.75 1.79 6.977 1 98.56 120 THR B O 1
ATOM 2244 N N . VAL B 1 121 ? 6.613 2.066 6.406 1 98.75 121 VAL B N 1
ATOM 2245 C CA . VAL B 1 121 ? 6.922 2.699 5.129 1 98.75 121 VAL B CA 1
ATOM 2246 C C . VAL B 1 121 ? 7.633 4.031 5.371 1 98.75 121 VAL B C 1
ATOM 2248 O O . VAL B 1 121 ? 8.602 4.355 4.684 1 98.75 121 VAL B O 1
ATOM 2251 N N . MET B 1 122 ? 7.148 4.77 6.391 1 98.81 122 MET B N 1
ATOM 2252 C CA . MET B 1 122 ? 7.773 6.055 6.691 1 98.81 122 MET B CA 1
ATOM 2253 C C . MET B 1 122 ? 9.211 5.859 7.168 1 98.81 122 MET B C 1
ATOM 2255 O O . MET B 1 122 ? 10.078 6.691 6.891 1 98.81 122 MET B O 1
ATOM 2259 N N . ARG B 1 123 ? 9.438 4.816 7.93 1 98.12 123 ARG B N 1
ATOM 2260 C CA . ARG B 1 123 ? 10.812 4.473 8.258 1 98.12 123 ARG B CA 1
ATOM 2261 C C . ARG B 1 123 ? 11.625 4.203 7 1 98.12 123 ARG B C 1
ATOM 2263 O O . ARG B 1 123 ? 12.789 4.609 6.902 1 98.12 123 ARG B O 1
ATOM 2270 N N . GLY B 1 124 ? 11 3.547 6.059 1 97.38 124 GLY B N 1
ATOM 2271 C CA . GLY B 1 124 ? 11.648 3.221 4.801 1 97.38 124 GLY B CA 1
ATOM 2272 C C . GLY B 1 124 ? 12.141 4.441 4.051 1 97.38 124 GLY B C 1
ATOM 2273 O O . GLY B 1 124 ? 13.125 4.367 3.311 1 97.38 124 GLY B O 1
ATOM 2274 N N . VAL B 1 125 ? 11.453 5.555 4.27 1 98.12 125 VAL B N 1
ATOM 2275 C CA . VAL B 1 125 ? 11.867 6.781 3.598 1 98.12 125 VAL B CA 1
ATOM 2276 C C . VAL B 1 125 ? 12.594 7.695 4.586 1 98.12 125 VAL B C 1
ATOM 2278 O O . VAL B 1 125 ? 12.789 8.883 4.316 1 98.12 125 VAL B O 1
ATOM 2281 N N . TYR B 1 126 ? 12.859 7.203 5.836 1 97.62 126 TYR B N 1
ATOM 2282 C CA . TYR B 1 126 ? 13.695 7.805 6.871 1 97.62 126 TYR B CA 1
ATOM 2283 C C . TYR B 1 126 ? 13 9.008 7.496 1 97.62 126 TYR B C 1
ATOM 2285 O O . TYR B 1 126 ? 13.664 9.945 7.953 1 97.62 126 TYR B O 1
ATOM 2293 N N . ALA B 1 127 ? 11.695 9 7.457 1 98.19 127 ALA B N 1
ATOM 2294 C CA . ALA B 1 127 ? 10.938 10.031 8.164 1 98.19 127 ALA B CA 1
ATOM 2295 C C . ALA B 1 127 ? 11.016 9.828 9.672 1 98.19 127 ALA B C 1
ATOM 2297 O O . ALA B 1 127 ? 11.289 8.719 10.148 1 98.19 127 ALA B O 1
ATOM 2298 N N . ASN B 1 128 ? 10.891 10.859 10.422 1 97.75 128 ASN B N 1
ATOM 2299 C CA . ASN B 1 128 ? 10.773 10.797 11.875 1 97.75 128 ASN B CA 1
ATOM 2300 C C . ASN B 1 128 ? 9.312 10.773 12.32 1 97.75 128 ASN B C 1
ATOM 2302 O O . ASN B 1 128 ? 8.734 11.812 12.625 1 97.75 128 ASN B O 1
ATOM 2306 N N . VAL B 1 129 ? 8.781 9.586 12.43 1 98.56 129 VAL B N 1
ATOM 2307 C CA . VAL B 1 129 ? 7.391 9.461 12.859 1 98.56 129 VAL B CA 1
ATOM 2308 C C . VAL B 1 129 ? 7.297 9.617 14.367 1 98.56 129 VAL B C 1
ATOM 2310 O O . VAL B 1 129 ? 7.945 8.891 15.125 1 98.56 129 VAL B O 1
ATOM 2313 N N . ILE B 1 130 ? 6.508 10.508 14.742 1 98.19 130 ILE B N 1
ATOM 2314 C CA . ILE B 1 130 ? 6.391 10.781 16.172 1 98.19 130 ILE B CA 1
ATOM 2315 C C . ILE B 1 130 ? 5.637 9.648 16.859 1 98.19 130 ILE B C 1
ATOM 2317 O O . ILE B 1 130 ? 4.922 8.883 16.203 1 98.19 130 ILE B O 1
ATOM 2321 N N . PRO B 1 131 ? 5.746 9.531 18.172 1 97.81 131 PRO B N 1
ATOM 2322 C CA . PRO B 1 131 ? 5.141 8.398 18.875 1 97.81 131 PRO B CA 1
ATOM 2323 C C . PRO B 1 131 ? 3.617 8.469 18.906 1 97.81 131 PRO B C 1
ATOM 2325 O O . PRO B 1 131 ? 2.945 7.449 18.734 1 97.81 131 PRO B O 1
ATOM 2328 N N . LYS B 1 132 ? 3.092 9.609 19.141 1 97.81 132 LYS B N 1
ATOM 2329 C CA . LYS B 1 132 ? 1.638 9.711 19.203 1 97.81 132 LYS B CA 1
ATOM 2330 C C . LYS B 1 132 ? 0.997 9.398 17.859 1 97.81 132 LYS B C 1
ATOM 2332 O O . LYS B 1 132 ? 1.493 9.828 16.812 1 97.81 132 LYS B O 1
ATOM 2337 N N . GLN B 1 133 ? -0.025 8.672 17.906 1 98.31 133 GLN B N 1
ATOM 2338 C CA . GLN B 1 133 ? -0.828 8.312 16.734 1 98.31 133 GLN B CA 1
ATOM 2339 C C . GLN B 1 133 ? -2.301 8.164 17.109 1 98.31 133 GLN B C 1
ATOM 2341 O O . GLN B 1 133 ? -2.641 8.062 18.297 1 98.31 133 GLN B O 1
ATOM 2346 N N . LEU B 1 134 ? -3.096 8.227 16.125 1 97.75 134 LEU B N 1
ATOM 2347 C CA . LEU B 1 134 ? -4.527 8.18 16.422 1 97.75 134 LEU B CA 1
ATOM 2348 C C . LEU B 1 134 ? -5.25 7.266 15.43 1 97.75 134 LEU B C 1
ATOM 2350 O O . LEU B 1 134 ? -4.918 7.238 14.242 1 97.75 134 LEU B O 1
ATOM 2354 N N . VAL B 1 135 ? -6.234 6.543 15.93 1 97.81 135 VAL B N 1
ATOM 2355 C CA . VAL B 1 135 ? -7.25 5.875 15.125 1 97.81 135 VAL B CA 1
ATOM 2356 C C . VAL B 1 135 ? -8.594 6.57 15.305 1 97.81 135 VAL B C 1
ATOM 2358 O O . VAL B 1 135 ? -9.039 6.793 16.438 1 97.81 135 VAL B O 1
ATOM 2361 N N . LEU B 1 136 ? -9.164 6.945 14.211 1 97.19 136 LEU B N 1
ATOM 2362 C CA . LEU B 1 136 ? -10.5 7.527 14.227 1 97.19 136 LEU B CA 1
ATOM 2363 C C . LEU B 1 136 ? -11.539 6.5 13.797 1 97.19 136 LEU B C 1
ATOM 2365 O O . LEU B 1 136 ? -11.469 5.969 12.688 1 97.19 136 LEU B O 1
ATOM 2369 N N . ASP B 1 137 ? -12.508 6.246 14.664 1 95.75 137 ASP B N 1
ATOM 2370 C CA . ASP B 1 137 ? -13.656 5.391 14.375 1 95.75 137 ASP B CA 1
ATOM 2371 C C . ASP B 1 137 ? -14.836 6.211 13.852 1 95.75 137 ASP B C 1
ATOM 2373 O O . ASP B 1 137 ? -14.812 7.441 13.906 1 95.75 137 ASP B O 1
ATOM 2377 N N . PRO B 1 138 ? -15.852 5.504 13.391 1 94.56 138 PRO B N 1
ATOM 2378 C CA . PRO B 1 138 ? -17 6.238 12.859 1 94.56 138 PRO B CA 1
ATOM 2379 C C . PRO B 1 138 ? -17.594 7.203 13.875 1 94.56 138 PRO B C 1
ATOM 2381 O O . PRO B 1 138 ? -18.047 8.297 13.508 1 94.56 138 PRO B O 1
ATOM 2384 N N . VAL B 1 139 ? -17.531 6.898 15.141 1 94.94 139 VAL B N 1
ATOM 2385 C CA . VAL B 1 139 ? -18.125 7.727 16.188 1 94.94 139 VAL B CA 1
ATOM 2386 C C . VAL B 1 139 ? -17.344 9.031 16.312 1 94.94 139 VAL B C 1
ATOM 2388 O O . VAL B 1 139 ? -17.859 10.023 16.844 1 94.94 139 VAL B O 1
ATOM 2391 N N . HIS B 1 140 ? -16.125 9.094 15.797 1 96.94 140 HIS B N 1
ATOM 2392 C CA . HIS B 1 140 ? -15.273 10.266 15.906 1 96.94 140 HIS B CA 1
ATOM 2393 C C . HIS B 1 140 ? -15.516 11.234 14.758 1 96.94 140 HIS B C 1
ATOM 2395 O O . HIS B 1 140 ? -14.906 12.305 14.703 1 96.94 140 HIS B O 1
ATOM 2401 N N . ILE B 1 141 ? -16.406 10.898 13.82 1 97.19 141 ILE B N 1
ATOM 2402 C CA . ILE B 1 141 ? -16.641 11.719 12.633 1 97.19 141 ILE B CA 1
ATOM 2403 C C . ILE B 1 141 ? -18.109 12.148 12.594 1 97.19 141 ILE B C 1
ATOM 2405 O O . ILE B 1 141 ? -19.016 11.328 12.75 1 97.19 141 ILE B O 1
ATOM 2409 N N . ASP B 1 142 ? -18.344 13.344 12.492 1 97 142 ASP B N 1
ATOM 2410 C CA . ASP B 1 142 ? -19.672 13.922 12.266 1 97 142 ASP B CA 1
ATOM 2411 C C . ASP B 1 142 ? -19.922 14.156 10.781 1 97 142 ASP B C 1
ATOM 2413 O O . ASP B 1 142 ? -19.75 15.273 10.281 1 97 142 ASP B O 1
ATOM 2417 N N . VAL B 1 143 ? -20.359 13.164 10.141 1 95.06 143 VAL B N 1
ATOM 2418 C CA . VAL B 1 143 ? -20.516 13.164 8.688 1 95.06 143 VAL B CA 1
ATOM 2419 C C . VAL B 1 143 ? -21.516 14.234 8.273 1 95.06 143 VAL B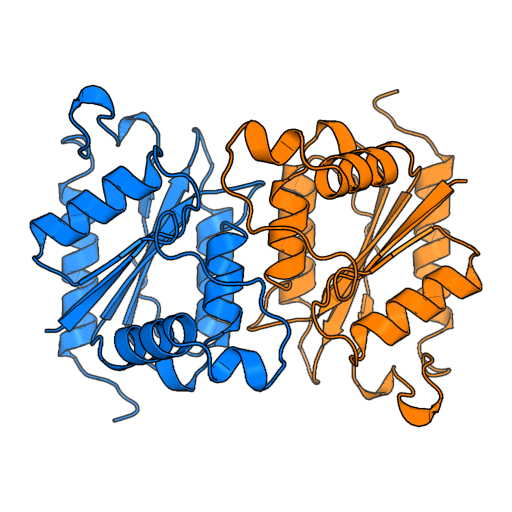 C 1
ATOM 2421 O O . VAL B 1 143 ? -21.312 14.953 7.297 1 95.06 143 VAL B O 1
ATOM 2424 N N . GLU B 1 144 ? -22.547 14.422 8.992 1 95.19 144 GLU B N 1
ATOM 2425 C CA . GLU B 1 144 ? -23.625 15.367 8.688 1 95.19 144 GLU B CA 1
ATOM 2426 C C . GLU B 1 144 ? -23.078 16.797 8.594 1 95.19 144 GLU B C 1
ATOM 2428 O O . GLU B 1 144 ? -23.469 17.547 7.695 1 95.19 144 GLU B O 1
ATOM 2433 N N . ASN B 1 145 ? -22.156 17.156 9.445 1 96.88 145 ASN B N 1
ATOM 2434 C CA . ASN B 1 145 ? -21.625 18.516 9.492 1 96.88 145 ASN B CA 1
ATOM 2435 C C . ASN B 1 145 ? -20.234 18.609 8.859 1 96.88 145 ASN B C 1
ATOM 2437 O O . ASN B 1 145 ? -19.562 19.625 8.961 1 96.88 145 ASN B O 1
ATOM 2441 N N . ALA B 1 146 ? -19.734 17.453 8.297 1 96 146 ALA B N 1
ATOM 2442 C CA . ALA B 1 146 ? -18.422 17.375 7.637 1 96 146 ALA B CA 1
ATOM 2443 C C . ALA B 1 146 ? -17.312 17.859 8.555 1 96 146 ALA B C 1
ATOM 2445 O O . ALA B 1 146 ? -16.5 18.703 8.164 1 96 146 ALA B O 1
ATOM 2446 N N . THR B 1 147 ? -17.391 17.391 9.758 1 97.75 147 THR B N 1
ATOM 2447 C CA . THR B 1 147 ? -16.359 17.734 10.742 1 97.75 147 THR B CA 1
ATOM 2448 C C . THR B 1 147 ? -16.094 16.562 11.68 1 97.75 147 THR B C 1
ATOM 2450 O O . THR B 1 147 ? -16.641 15.469 11.477 1 97.75 147 THR B O 1
ATOM 2453 N N . VAL B 1 148 ? -15.188 16.734 12.625 1 98.12 148 VAL B N 1
ATOM 2454 C CA . VAL B 1 148 ? -14.922 15.672 13.602 1 98.12 148 VAL B CA 1
ATOM 2455 C C . VAL B 1 148 ? -15.797 15.883 14.836 1 98.12 148 VAL B C 1
ATOM 2457 O O . VAL B 1 148 ? -16.25 17 15.094 1 98.12 148 VAL B O 1
ATOM 2460 N N . ALA B 1 149 ? -16.031 14.805 15.539 1 97.62 149 ALA B N 1
ATOM 2461 C CA . ALA B 1 149 ? -16.844 14.859 16.75 1 97.62 149 ALA B CA 1
ATOM 2462 C C . ALA B 1 149 ? -16.062 15.5 17.906 1 97.62 149 ALA B C 1
ATOM 2464 O O . ALA B 1 149 ? -14.828 15.5 17.906 1 97.62 149 ALA B O 1
ATOM 2465 N N . GLU B 1 150 ? -16.781 16.016 18.828 1 97.12 150 GLU B N 1
ATOM 2466 C CA . GLU B 1 150 ? -16.203 16.719 19.969 1 97.12 150 GLU B CA 1
ATOM 2467 C C . GLU B 1 150 ? -15.266 15.812 20.766 1 97.12 150 GLU B C 1
ATOM 2469 O O . GLU B 1 150 ? -14.242 16.266 21.281 1 97.12 150 GLU B O 1
ATOM 2474 N N . ASN B 1 151 ? -15.516 14.57 20.766 1 95.44 151 ASN B N 1
ATOM 2475 C CA . ASN B 1 151 ? -14.828 13.617 21.641 1 95.44 151 ASN B CA 1
ATOM 2476 C C . ASN B 1 151 ? -13.414 13.32 21.125 1 95.44 151 ASN B C 1
ATOM 2478 O O . ASN B 1 151 ? -12.617 12.695 21.828 1 95.44 151 ASN B O 1
ATOM 2482 N N . ILE B 1 152 ? -13.148 13.75 19.906 1 97.19 152 ILE B N 1
ATOM 2483 C CA . ILE B 1 152 ? -11.844 13.398 19.359 1 97.19 152 ILE B CA 1
ATOM 2484 C C . ILE B 1 152 ? -11 14.664 19.188 1 97.19 152 ILE B C 1
ATOM 2486 O O . ILE B 1 152 ? -9.805 14.586 18.891 1 97.19 152 ILE B O 1
ATOM 2490 N N . LYS B 1 153 ? -11.484 15.852 19.344 1 98 153 LYS B N 1
ATOM 2491 C CA . LYS B 1 153 ? -10.836 17.125 19.047 1 98 153 LYS B CA 1
ATOM 2492 C C . LYS B 1 153 ? -9.586 17.312 19.906 1 98 153 LYS B C 1
ATOM 2494 O O . LYS B 1 153 ? -8.555 17.766 19.406 1 98 153 LYS B O 1
ATOM 2499 N N . GLU B 1 154 ? -9.688 17 21.109 1 98.12 154 GLU B N 1
ATOM 2500 C CA . GLU B 1 154 ? -8.547 17.172 22 1 98.12 154 GLU B CA 1
ATOM 2501 C C . GLU B 1 154 ? -7.391 16.266 21.609 1 98.12 154 GLU B C 1
ATOM 2503 O O . GLU B 1 154 ? -6.227 16.672 21.656 1 98.12 154 GLU B O 1
ATOM 2508 N N . SER B 1 155 ? -7.695 15.016 21.281 1 98.31 155 SER B N 1
ATOM 2509 C CA . SER B 1 155 ? -6.656 14.086 20.859 1 98.31 155 SER B CA 1
ATOM 2510 C C . SER B 1 155 ? -5.961 14.57 19.594 1 98.31 155 SER B C 1
ATOM 2512 O O . SER B 1 155 ? -4.746 14.438 19.453 1 98.31 155 SER B O 1
ATOM 2514 N N . ILE B 1 156 ? -6.727 15.102 18.672 1 98.5 156 ILE B N 1
ATOM 2515 C CA . ILE B 1 156 ? -6.16 15.656 17.453 1 98.5 156 ILE B CA 1
ATOM 2516 C C . ILE B 1 156 ? -5.254 16.844 17.781 1 98.5 156 ILE B C 1
ATOM 2518 O O . ILE B 1 156 ? -4.152 16.953 17.25 1 98.5 156 ILE B O 1
ATOM 2522 N N . LYS B 1 157 ? -5.723 17.688 18.672 1 98.25 157 LYS B N 1
ATOM 2523 C CA . LYS B 1 157 ? -4.922 18.828 19.125 1 98.25 157 LYS B CA 1
ATOM 2524 C C . LYS B 1 157 ? -3.598 18.359 19.719 1 98.25 157 LYS B C 1
ATOM 2526 O O . LYS B 1 157 ? -2.539 18.891 19.391 1 98.25 157 LYS B O 1
ATOM 2531 N N . GLU B 1 158 ? -3.652 17.375 20.562 1 98.5 158 GLU B N 1
ATOM 2532 C CA . GLU B 1 158 ? -2.449 16.859 21.188 1 98.5 158 GLU B CA 1
ATOM 2533 C C . GLU B 1 158 ? -1.478 16.297 20.156 1 98.5 158 GLU B C 1
ATOM 2535 O O . GLU B 1 158 ? -0.262 16.453 20.281 1 98.5 158 GLU B O 1
ATOM 2540 N N . LEU B 1 159 ? -2.023 15.625 19.188 1 98.62 159 LEU B N 1
ATOM 2541 C CA . LEU B 1 159 ? -1.204 15.062 18.125 1 98.62 159 LEU B CA 1
ATOM 2542 C C . LEU B 1 159 ? -0.463 16.172 17.375 1 98.62 159 LEU B C 1
ATOM 2544 O O . LEU B 1 159 ? 0.75 16.078 17.172 1 98.62 159 LEU B O 1
ATOM 2548 N N . VAL B 1 160 ? -1.168 17.172 17.016 1 98.12 160 VAL B N 1
ATOM 2549 C CA . VAL B 1 160 ? -0.582 18.234 16.219 1 98.12 160 VAL B CA 1
ATOM 2550 C C . VAL B 1 160 ? 0.407 19.031 17.062 1 98.12 160 VAL B C 1
ATOM 2552 O O . VAL B 1 160 ? 1.446 19.469 16.562 1 98.12 160 VAL B O 1
ATOM 2555 N N . GLU B 1 161 ? 0.11 19.203 18.312 1 97.12 161 GLU B N 1
ATOM 2556 C CA . GLU B 1 161 ? 1.03 19.891 19.219 1 97.12 161 GLU B CA 1
ATOM 2557 C C . GLU B 1 161 ? 2.338 19.125 19.359 1 97.12 161 GLU B C 1
ATOM 2559 O O . GLU B 1 161 ? 3.42 19.719 19.344 1 97.12 161 GLU B O 1
ATOM 2564 N N . GLU B 1 162 ? 2.213 17.859 19.547 1 97.75 162 GLU B N 1
ATOM 2565 C CA . GLU B 1 162 ? 3.424 17.047 19.625 1 97.75 162 GLU B CA 1
ATOM 2566 C C . GLU B 1 162 ? 4.223 17.141 18.328 1 97.75 162 GLU B C 1
ATOM 2568 O O . GLU B 1 162 ? 5.449 17.281 18.359 1 97.75 162 GLU B O 1
ATOM 2573 N N . LEU B 1 163 ? 3.506 17.031 17.203 1 97.88 163 LEU B N 1
ATOM 2574 C CA . LEU B 1 163 ? 4.172 17.156 15.914 1 97.88 163 LEU B CA 1
ATOM 2575 C C . LEU B 1 163 ? 4.914 18.484 15.805 1 97.88 163 LEU B C 1
ATOM 2577 O O . LEU B 1 163 ? 6.055 18.531 15.336 1 97.88 163 LEU B O 1
ATOM 2581 N N . SER B 1 164 ? 4.277 19.516 16.234 1 96.31 164 SER B N 1
ATOM 2582 C CA . SER B 1 164 ? 4.859 20.859 16.188 1 96.31 164 SER B CA 1
ATOM 2583 C C . SER B 1 164 ? 6.113 20.938 17.062 1 96.31 164 SER B C 1
ATOM 2585 O O . SER B 1 164 ? 7.07 21.641 16.703 1 96.31 164 SER B O 1
ATOM 2587 N N . MET B 1 165 ? 6.059 20.266 18.188 1 95.44 165 MET B N 1
ATOM 2588 C CA . MET B 1 165 ? 7.227 20.234 19.062 1 95.44 165 MET B CA 1
ATOM 2589 C C . MET B 1 165 ? 8.43 19.625 18.344 1 95.44 165 MET B C 1
ATOM 2591 O O . MET B 1 165 ? 9.531 20.172 18.391 1 95.44 165 MET B O 1
ATOM 2595 N N . PHE B 1 166 ? 8.219 18.578 17.625 1 95.62 166 PHE B N 1
ATOM 2596 C CA . PHE B 1 166 ? 9.289 17.922 16.875 1 95.62 166 PHE B CA 1
ATOM 2597 C C . PHE B 1 166 ? 9.758 18.781 15.719 1 95.62 166 PHE B C 1
ATOM 2599 O O . PHE B 1 166 ? 10.945 18.812 15.391 1 95.62 166 PHE B O 1
ATOM 2606 N N . ALA B 1 167 ? 8.797 19.438 15.086 1 94.75 167 ALA B N 1
ATOM 2607 C CA . ALA B 1 167 ? 9.133 20.297 13.961 1 94.75 167 ALA B CA 1
ATOM 2608 C C . ALA B 1 167 ? 10 21.469 14.414 1 94.75 167 ALA B C 1
ATOM 2610 O O . ALA B 1 167 ? 10.93 21.875 13.711 1 94.75 167 ALA B O 1
ATOM 2611 N N . LYS B 1 168 ? 9.742 22 15.531 1 92.56 168 LYS B N 1
ATOM 2612 C CA . LYS B 1 168 ? 10.461 23.156 16.078 1 92.56 168 LYS B CA 1
ATOM 2613 C C . LYS B 1 168 ? 11.859 22.75 16.547 1 92.56 168 LYS B C 1
ATOM 2615 O O . LYS B 1 168 ? 12.797 23.562 16.469 1 92.56 168 LYS B O 1
ATOM 2620 N N . ALA B 1 169 ? 11.969 21.531 17.062 1 87.81 169 ALA B N 1
ATOM 2621 C CA . ALA B 1 169 ? 13.266 21.047 17.516 1 87.81 169 ALA B CA 1
ATOM 2622 C C . ALA B 1 169 ? 14.258 20.953 16.359 1 87.81 169 ALA B C 1
ATOM 2624 O O . ALA B 1 169 ? 15.469 21.016 16.578 1 87.81 169 ALA B O 1
ATOM 2625 N N . GLY B 1 170 ? 13.812 21 15.211 1 77.81 170 GLY B N 1
ATOM 2626 C CA . GLY B 1 170 ? 14.656 21.016 14.023 1 77.81 170 GLY B CA 1
ATOM 2627 C C . GLY B 1 170 ? 15.062 19.641 13.562 1 77.81 170 GLY B C 1
ATOM 2628 O O . GLY B 1 170 ? 14.805 18.641 14.242 1 77.81 170 GLY B O 1
ATOM 2629 N N . ASN B 1 171 ? 15.594 19.562 12.344 1 70.19 171 ASN B N 1
ATOM 2630 C CA . ASN B 1 171 ? 16.078 18.359 11.688 1 70.19 171 ASN B CA 1
ATOM 2631 C C . ASN B 1 171 ? 17.5 18.016 12.125 1 70.19 171 ASN B C 1
ATOM 2633 O O . ASN B 1 171 ? 18.422 18.812 11.93 1 70.19 171 ASN B O 1
ATOM 2637 N N . PRO B 1 172 ? 17.547 16.859 12.906 1 69.44 172 PRO B N 1
ATOM 2638 C CA . PRO B 1 172 ? 18.891 16.531 13.422 1 69.44 172 PRO B CA 1
ATOM 2639 C C . PRO B 1 172 ? 19.922 16.375 12.305 1 69.44 172 PRO B C 1
ATOM 2641 O O . PRO B 1 172 ? 21.125 16.375 12.578 1 69.44 172 PRO B O 1
ATOM 2644 N N . GLY B 1 173 ? 19.375 16.016 11.07 1 58.81 173 GLY B N 1
ATOM 2645 C CA . GLY B 1 173 ? 20.344 15.875 9.992 1 58.81 173 GLY B CA 1
ATOM 2646 C C . GLY B 1 173 ? 20.812 17.219 9.445 1 58.81 173 GLY B C 1
ATOM 2647 O O . GLY B 1 173 ? 21.688 17.266 8.578 1 58.81 173 GLY B O 1
ATOM 2648 N N . VAL B 1 174 ? 20.078 18.391 9.773 1 53.72 174 VAL B N 1
ATOM 2649 C CA . VAL B 1 174 ? 20.547 19.703 9.352 1 53.72 174 VAL B CA 1
ATOM 2650 C C . VAL B 1 174 ? 21.016 20.5 10.578 1 53.72 174 VAL B C 1
ATOM 2652 O O . VAL B 1 174 ? 20.516 20.297 11.68 1 53.72 174 VAL B O 1
#

Solvent-accessible surface area (backbone atoms only — not comparable to full-atom values): 17650 Å² total; per-residue (Å²): 135,48,42,31,31,38,24,18,31,31,36,81,84,40,68,40,45,28,48,40,50,43,53,20,60,75,67,74,35,49,70,49,45,36,42,74,59,75,66,77,72,57,41,86,51,71,70,56,61,67,35,66,67,49,41,47,51,52,49,55,50,47,69,32,48,28,35,41,42,34,23,30,41,50,42,48,19,47,26,19,53,35,42,26,57,51,69,77,53,44,45,90,50,25,56,49,31,28,31,34,49,37,15,29,20,91,45,88,88,48,17,55,48,13,44,52,47,50,51,44,30,37,48,48,21,41,30,36,66,51,87,64,66,49,66,40,40,57,84,38,44,31,71,92,76,59,31,62,25,79,91,39,49,63,61,52,50,51,46,54,50,53,43,48,53,51,39,70,72,48,43,87,89,103,136,47,42,30,30,38,24,18,32,32,37,82,84,38,69,40,46,28,49,41,50,42,53,20,59,76,67,74,35,49,69,49,45,37,42,75,58,74,65,77,73,59,40,87,51,72,71,57,62,68,36,67,69,50,42,48,50,52,50,54,50,47,68,31,49,27,35,42,42,35,23,30,40,49,43,49,19,47,26,20,52,34,42,26,56,51,67,77,53,45,46,91,50,25,56,50,32,29,31,35,49,36,15,29,19,91,45,88,89,48,17,56,50,14,45,51,46,49,51,44,31,36,49,49,22,41,30,35,64,52,86,63,68,48,66,39,40,57,84,37,45,33,72,92,76,59,30,61,24,80,89,40,50,62,60,53,49,52,45,51,50,52,44,48,53,50,38,70,72,48,42,86,90,103

Foldseek 3Di:
DAEEEEQQDLAPQDQSVLASVQLCVVVVHHYHYCVPLPADQDDPDPVSCVDPSLVVLQVSLQPGLAYEYEAEQDPLAGDPSNVRNCVSDALNRAAQREYEYEYEYADDPGGVSHRVRVVVVSVRRNHHYDDDYYYHYPQQGDSVVSHGDPVCVVSSVVRVVVSVVSSVVDRPVD/DAEEEEQQDLAPQDQSVLASVQLCVVVVHHYHYCVPLPAPQDDPDPVSCVDPSLVVLQVSLQPGLAYEYEAEQDPLAGDPSNVRNCVSDALNRAAQREYEYEYEYADDPGGVSHRVRVVVVSVRRNHHYDDDYYYHYPQQGDSVVSHGDPVCVVSSVVRVVVSVVSSVVDRPVD

InterPro domains:
  IPR005025 NADPH-dependent FMN reductase-like domain [PF03358] (1-137)
  IPR029039 Flavoprotein-like superfamily [G3DSA:3.40.50.360] (1-174)
  IPR029039 Flavoprotein-like superfamily [SSF52218] (1-168)
  IPR050712 NAD(P)H-dependent reductase [PTHR30543] (5-169)

Secondary structure (DSSP, 8-state):
--EEEEE----TT-HHHHHHHHHHHHTT-EEEETTTSPPPPP---HHHHTSHHHHHHHHHHHH-SEEEEEEE-BTTB--HHHHHHHHT--HHHHTT-EEEEEEE-SSTT-SHHHHHHHHHHHHHTT-EEEEEEEEE-GGGEEGGGTEE-HHHHHHHHHHHHHHHHHHHH--TT-/--EEEEE----TT-HHHHHHHHHHHHTT-EEEETTTSPPPPP---HHHHTSHHHHHHHHHHHH-SEEEEEEE-BTTB--HHHHHHHHT--HHHHTT-EEEEEEE-SSTTTTHHHHHHHHHHHHHTT-EEEEEEEEE-GGGEEGGGTEE-HHHHHHHHHHHHHHHHHHHH--TT-

GO terms:
  GO:0042802 identical protein binding (F, IPI)

Radius of gyration: 20.18 Å; Cα contacts (8 Å, |Δi|>4): 767; chains: 2; bounding box: 45×57×41 Å

Organism: Bacillus subtilis (strain 168) (NCBI:txid224308)